Protein AF-A0A7V9TDA7-F1 (afdb_monomer)

Sequence (203 aa):
MSNADSSYGEQLEQQRASLSEVAKGKSLTLRQRWRWILAIASAVVLAIVLSYAVYNYLYPYFPENIIDDKPLNELTKAGIELKLEQSRSLFQLALLSVGTLWGLLLAKKDEAGIVLADHPEICMFVCASFLLMLSLICHTFYLQKITNVYSLAGQLYEKEAPSIPDVFGPNINYLFVSQCWFLVSGVTVALLTFISAHKLKEK

Mean predicted aligned error: 7.45 Å

pLDDT: mean 87.97, std 10.38, range [51.88, 98.25]

Radius of gyration: 27.48 Å; Cα contacts (8 Å, |Δi|>4): 175; chains: 1; bounding box: 49×30×105 Å

Structure (mmCIF, N/CA/C/O backbone):
data_AF-A0A7V9TDA7-F1
#
_entry.id   AF-A0A7V9TDA7-F1
#
loop_
_atom_site.group_PDB
_atom_site.id
_atom_site.type_symbol
_atom_site.label_atom_id
_atom_site.label_alt_id
_atom_site.label_comp_id
_atom_site.label_asym_id
_atom_site.label_entity_id
_atom_site.label_seq_id
_atom_site.pdbx_PDB_ins_code
_atom_site.Cartn_x
_atom_site.Cartn_y
_atom_site.Cartn_z
_atom_site.occupancy
_atom_site.B_iso_or_equiv
_atom_site.auth_seq_id
_atom_site.auth_comp_id
_atom_site.auth_asym_id
_atom_site.auth_atom_id
_atom_site.pdbx_PDB_model_num
ATOM 1 N N . MET A 1 1 ? -25.500 -14.990 69.547 1.00 58.53 1 MET A N 1
ATOM 2 C CA . MET A 1 1 ? -24.243 -14.994 68.763 1.00 58.53 1 MET A CA 1
ATOM 3 C C . MET A 1 1 ? -24.451 -15.062 67.240 1.00 58.53 1 MET A C 1
ATOM 5 O O . MET A 1 1 ? -23.468 -14.971 66.534 1.00 58.53 1 MET A O 1
ATOM 9 N N . SER A 1 2 ? -25.686 -15.101 66.709 1.00 64.88 2 SER A N 1
ATOM 10 C CA . SER A 1 2 ? -25.946 -15.269 65.260 1.00 64.88 2 SER A CA 1
ATOM 11 C C . SER A 1 2 ? -25.874 -13.994 64.390 1.00 64.88 2 SER A C 1
ATOM 13 O O . SER A 1 2 ? -25.864 -14.111 63.172 1.00 64.88 2 SER A O 1
ATOM 15 N N . ASN A 1 3 ? -25.840 -12.784 64.969 1.00 68.88 3 ASN A N 1
ATOM 16 C CA . ASN A 1 3 ? -25.936 -11.532 64.190 1.00 68.88 3 ASN A CA 1
ATOM 17 C C . ASN A 1 3 ? -24.586 -10.954 63.734 1.00 68.88 3 ASN A C 1
ATOM 19 O O . ASN A 1 3 ? -24.557 -10.171 62.791 1.00 68.88 3 ASN A O 1
ATOM 23 N N . ALA A 1 4 ? -23.473 -11.319 64.379 1.00 71.00 4 ALA A N 1
ATOM 24 C CA . ALA A 1 4 ? -22.155 -10.795 64.010 1.00 71.00 4 ALA A CA 1
ATOM 25 C C . ALA A 1 4 ? -21.653 -11.412 62.694 1.00 71.00 4 ALA A C 1
ATOM 27 O O . ALA A 1 4 ? -21.176 -10.686 61.827 1.00 71.00 4 ALA A O 1
ATOM 28 N N . ASP A 1 5 ? -21.855 -12.718 62.499 1.00 75.25 5 ASP A N 1
ATOM 29 C CA . ASP A 1 5 ? -21.414 -13.428 61.290 1.00 75.25 5 ASP A CA 1
ATOM 30 C C . ASP A 1 5 ? -22.137 -12.947 60.021 1.00 75.25 5 ASP A C 1
ATOM 32 O O . ASP A 1 5 ? -21.533 -12.875 58.952 1.00 75.25 5 ASP A O 1
ATOM 36 N N . SER A 1 6 ? -23.403 -12.524 60.141 1.00 80.12 6 SER A N 1
ATOM 37 C CA . SER A 1 6 ? -24.169 -11.967 59.016 1.00 80.12 6 SER A CA 1
ATOM 38 C C . SER A 1 6 ? -23.601 -10.630 58.527 1.00 80.12 6 SER A C 1
ATOM 40 O O . SER A 1 6 ? -23.553 -10.385 57.325 1.00 80.12 6 SER A O 1
ATOM 42 N N . SER A 1 7 ? -23.138 -9.769 59.441 1.00 83.62 7 SER A N 1
ATOM 43 C CA . SER A 1 7 ? -22.624 -8.438 59.089 1.00 83.62 7 SER A CA 1
ATOM 44 C C . SER A 1 7 ? -21.257 -8.493 58.399 1.00 83.62 7 SER A C 1
ATOM 46 O O . SER A 1 7 ? -20.959 -7.629 57.575 1.00 83.62 7 SER A O 1
ATOM 48 N N . TYR A 1 8 ? -20.425 -9.489 58.718 1.00 85.06 8 TYR A N 1
ATOM 49 C CA . TYR A 1 8 ? -19.123 -9.672 58.066 1.00 85.06 8 TYR A CA 1
ATOM 50 C C . TYR A 1 8 ? -19.258 -10.173 56.622 1.00 85.06 8 TYR A C 1
ATOM 52 O O . TYR A 1 8 ? -18.460 -9.788 55.764 1.00 85.06 8 TYR A O 1
ATOM 60 N N . GLY A 1 9 ? -20.276 -10.994 56.339 1.00 88.31 9 GLY A N 1
ATOM 61 C CA . GLY A 1 9 ? -20.564 -11.479 54.988 1.00 88.31 9 GLY A CA 1
ATOM 62 C C . GLY A 1 9 ? -20.881 -10.344 54.012 1.00 88.31 9 GLY A C 1
ATOM 63 O O . GLY A 1 9 ? -20.251 -10.245 52.959 1.00 88.31 9 GLY A O 1
ATOM 64 N N . GLU A 1 10 ? -21.782 -9.435 54.393 1.00 90.00 10 GLU A N 1
ATOM 65 C CA . GLU A 1 10 ? -22.183 -8.302 53.543 1.00 90.00 10 GLU A CA 1
ATOM 66 C C . GLU A 1 10 ? -21.024 -7.331 53.260 1.00 90.00 10 GLU A C 1
ATOM 68 O O . GLU A 1 10 ? -20.860 -6.862 52.130 1.00 90.00 10 GLU A O 1
ATOM 73 N N . GLN A 1 11 ? -20.168 -7.067 54.253 1.00 90.62 11 GLN A N 1
ATOM 74 C CA . GLN A 1 11 ? -18.995 -6.204 54.071 1.00 90.62 11 GLN A CA 1
ATOM 75 C C . GLN A 1 11 ? -17.978 -6.809 53.096 1.00 90.62 11 GLN A C 1
ATOM 77 O O . GLN A 1 11 ? -17.419 -6.095 52.259 1.00 90.62 11 GLN A O 1
ATOM 82 N N . LEU A 1 12 ? -17.759 -8.127 53.158 1.00 92.12 12 LEU A N 1
ATOM 83 C CA . LEU A 1 12 ? -16.867 -8.823 52.229 1.00 92.12 12 LEU A CA 1
ATOM 84 C C . LEU A 1 12 ? -17.408 -8.817 50.796 1.00 92.12 12 LEU A C 1
ATOM 86 O O . LEU A 1 12 ? -16.625 -8.657 49.856 1.00 92.12 12 LEU A O 1
ATOM 90 N N . GLU A 1 13 ? -18.721 -8.956 50.603 1.00 92.50 13 GLU A N 1
ATOM 91 C CA . GLU A 1 13 ? -19.328 -8.858 49.271 1.00 92.50 13 GLU A CA 1
ATOM 92 C C . GLU A 1 13 ? -19.230 -7.443 48.695 1.00 92.50 13 GLU A C 1
ATOM 94 O O . GLU A 1 13 ? -18.798 -7.284 47.549 1.00 92.50 13 GLU A O 1
ATOM 99 N N . GLN A 1 14 ? -19.516 -6.407 49.489 1.00 92.00 14 GLN A N 1
ATOM 100 C CA . GLN A 1 14 ? -19.338 -5.013 49.062 1.00 92.00 14 GLN A CA 1
ATOM 101 C C . GLN A 1 14 ? -17.873 -4.694 48.724 1.00 92.00 14 GLN A C 1
ATOM 103 O O . GLN A 1 14 ? -17.579 -4.021 47.728 1.00 92.00 14 GLN A O 1
ATOM 108 N N . GLN A 1 15 ? -16.924 -5.218 49.502 1.00 93.12 15 GLN A N 1
ATOM 109 C CA . GLN A 1 15 ? -15.501 -5.036 49.227 1.00 93.12 15 GLN A CA 1
ATOM 110 C C . GLN A 1 15 ? -15.067 -5.771 47.946 1.00 93.12 15 GLN A C 1
ATOM 112 O O . GLN A 1 15 ? -14.310 -5.221 47.145 1.00 93.12 15 GLN A O 1
ATOM 117 N N . ARG A 1 16 ? -15.576 -6.983 47.688 1.00 93.00 16 ARG A N 1
ATOM 118 C CA . ARG A 1 16 ? -15.307 -7.712 46.435 1.00 93.00 16 ARG A CA 1
ATOM 119 C C . ARG A 1 16 ? -15.911 -7.011 45.222 1.00 93.00 16 ARG A C 1
ATOM 121 O O . ARG A 1 16 ? -15.236 -6.899 44.196 1.00 93.00 16 ARG A O 1
ATOM 128 N N . ALA A 1 17 ? -17.137 -6.506 45.341 1.00 91.25 17 ALA A N 1
ATOM 129 C CA . ALA A 1 17 ? -17.795 -5.752 44.281 1.00 91.25 17 ALA A CA 1
ATOM 130 C C . ALA A 1 17 ? -16.990 -4.493 43.923 1.00 91.25 17 ALA A C 1
ATOM 132 O O . ALA A 1 17 ? -16.638 -4.314 42.755 1.00 91.25 17 ALA A O 1
ATOM 133 N N . SER A 1 18 ? -16.589 -3.696 44.921 1.00 90.44 18 SER A N 1
ATOM 134 C CA . SER A 1 18 ? -15.806 -2.473 44.689 1.00 90.44 18 SER A CA 1
ATOM 135 C C . SER A 1 18 ? -14.430 -2.752 44.069 1.00 90.44 18 SER A C 1
ATOM 137 O O . SER A 1 18 ? -14.039 -2.078 43.114 1.00 90.44 18 SER A O 1
ATOM 139 N N . LEU A 1 19 ? -13.717 -3.794 44.513 1.00 90.75 19 LEU A N 1
ATOM 140 C CA . LEU A 1 19 ? -12.454 -4.209 43.889 1.00 90.75 19 LEU A CA 1
ATOM 141 C C . LEU A 1 19 ? -12.648 -4.664 42.435 1.00 90.75 19 LEU A C 1
ATOM 143 O O . LEU A 1 19 ? -11.816 -4.352 41.577 1.00 90.75 19 LEU A O 1
ATOM 147 N N . SER A 1 20 ? -13.749 -5.362 42.139 1.00 86.25 20 SER A N 1
ATOM 148 C CA . SER A 1 20 ? -14.067 -5.801 40.777 1.00 86.25 20 SER A CA 1
ATOM 149 C C . SER A 1 20 ? -14.365 -4.625 39.838 1.00 86.25 20 SER A C 1
ATOM 151 O O . SER A 1 20 ? -13.916 -4.633 38.689 1.00 86.25 20 SER A O 1
ATOM 153 N N . GLU A 1 21 ? -15.047 -3.583 40.323 1.00 86.50 21 GLU A N 1
ATOM 154 C CA . GLU A 1 21 ? -15.324 -2.374 39.540 1.00 86.50 21 GLU A CA 1
ATOM 155 C C . GLU A 1 21 ? -14.050 -1.572 39.268 1.00 86.50 21 GLU A C 1
ATOM 157 O O . GLU A 1 21 ? -13.800 -1.169 38.128 1.00 86.50 21 GLU A O 1
ATOM 162 N N . VAL A 1 22 ? -13.185 -1.419 40.275 1.00 84.31 22 VAL A N 1
ATOM 163 C CA . VAL A 1 22 ? -11.888 -0.742 40.117 1.00 84.31 22 VAL A CA 1
ATOM 164 C C . VAL A 1 22 ? -10.996 -1.487 39.116 1.00 84.31 22 VAL A C 1
ATOM 166 O O . VAL A 1 22 ? -10.351 -0.857 38.270 1.00 84.31 22 VAL A O 1
ATOM 169 N N . ALA A 1 23 ? -10.972 -2.822 39.165 1.00 78.94 23 ALA A N 1
ATOM 170 C CA . ALA A 1 23 ? -10.217 -3.639 38.214 1.00 78.94 23 ALA A CA 1
ATOM 171 C C . ALA A 1 23 ? -10.756 -3.505 36.776 1.00 78.94 23 ALA A C 1
ATOM 173 O O . ALA A 1 23 ? -9.967 -3.326 35.842 1.00 78.94 23 ALA A O 1
ATOM 174 N N . LYS A 1 24 ? -12.085 -3.516 36.596 1.00 75.75 24 LYS A N 1
ATOM 175 C CA . LYS A 1 24 ? -12.738 -3.291 35.293 1.00 75.75 24 LYS A CA 1
ATOM 176 C C . LYS A 1 24 ? -12.457 -1.891 34.738 1.00 75.75 24 LYS A C 1
ATOM 178 O O . LYS A 1 24 ? -12.154 -1.750 33.555 1.00 75.75 24 LYS A O 1
ATOM 183 N N . GLY A 1 25 ? -12.479 -0.857 35.581 1.00 76.12 25 GLY A N 1
ATOM 184 C CA . GLY A 1 25 ? -12.152 0.513 35.167 1.00 76.12 25 GLY A CA 1
ATOM 185 C C . GLY A 1 25 ? -10.710 0.653 34.659 1.00 76.12 25 GLY A C 1
ATOM 186 O O . GLY A 1 25 ? -10.459 1.254 33.609 1.00 76.12 25 GLY A O 1
ATOM 187 N N . LYS A 1 26 ? -9.743 0.035 35.351 1.00 77.06 26 LYS A N 1
ATOM 188 C CA . LYS A 1 26 ? -8.335 0.035 34.913 1.00 77.06 26 LYS A CA 1
ATOM 189 C C . LYS A 1 26 ? -8.123 -0.730 33.601 1.00 77.06 26 LYS A C 1
ATOM 191 O O . LYS A 1 26 ? -7.360 -0.264 32.756 1.00 77.06 26 LYS A O 1
ATOM 196 N N . SER A 1 27 ? -8.797 -1.861 33.389 1.00 74.19 27 SER A N 1
ATOM 197 C CA . SER A 1 27 ? -8.639 -2.635 32.148 1.00 74.19 27 SER A CA 1
ATOM 198 C C . SER A 1 27 ? -9.226 -1.918 30.923 1.00 74.19 27 SER A C 1
ATOM 200 O O . SER A 1 27 ? -8.597 -1.919 29.863 1.00 74.19 27 SER A O 1
ATOM 202 N N . LEU A 1 28 ? -10.364 -1.229 31.075 1.00 76.56 28 LEU A N 1
ATOM 203 C CA . LEU A 1 28 ? -10.981 -0.406 30.023 1.00 76.56 28 LEU A CA 1
ATOM 204 C C . LEU A 1 28 ? -10.058 0.732 29.561 1.00 76.56 28 LEU A C 1
ATOM 206 O O . LEU A 1 28 ? -9.852 0.924 28.361 1.00 76.56 28 LEU A O 1
ATOM 210 N N . THR A 1 29 ? -9.447 1.452 30.505 1.00 82.06 29 THR A N 1
ATOM 211 C CA . THR A 1 29 ? -8.528 2.559 30.177 1.00 82.06 29 THR A CA 1
ATOM 212 C C . THR A 1 29 ? -7.238 2.081 29.507 1.00 82.06 29 THR A C 1
ATOM 214 O O . THR A 1 29 ? -6.741 2.749 28.599 1.00 82.06 29 THR A O 1
ATOM 217 N N . LEU A 1 30 ? -6.712 0.910 29.889 1.00 85.44 30 LEU A N 1
ATOM 218 C CA . LEU A 1 30 ? -5.523 0.328 29.260 1.00 85.44 30 LEU A CA 1
ATOM 219 C C . LEU A 1 30 ? -5.790 -0.084 27.804 1.00 85.44 30 LEU A C 1
ATOM 221 O O . LEU A 1 30 ? -4.985 0.220 26.924 1.00 85.44 30 LEU A O 1
ATOM 225 N N . ARG A 1 31 ? -6.930 -0.732 27.530 1.00 83.94 31 ARG A N 1
ATOM 226 C CA . ARG A 1 31 ? -7.316 -1.140 26.167 1.00 83.94 31 ARG A CA 1
ATOM 227 C C . ARG A 1 31 ? -7.485 0.062 25.247 1.00 83.94 31 ARG A C 1
ATOM 229 O O . ARG A 1 31 ? -6.955 0.058 24.139 1.00 83.94 31 ARG A O 1
ATOM 236 N N . GLN A 1 32 ? -8.140 1.118 25.727 1.00 87.44 32 GLN A N 1
ATOM 237 C CA . GLN A 1 32 ? -8.303 2.346 24.951 1.00 87.44 32 GLN A CA 1
ATOM 238 C C . GLN A 1 32 ? -6.957 2.986 24.579 1.00 87.44 32 GLN A C 1
ATOM 240 O O . GLN A 1 32 ? -6.791 3.456 23.454 1.00 87.44 32 GLN A O 1
ATOM 245 N N . ARG A 1 33 ? -5.974 2.968 25.488 1.00 90.75 33 ARG A N 1
ATOM 246 C CA . ARG A 1 33 ? -4.617 3.460 25.201 1.00 90.75 33 ARG A CA 1
ATOM 247 C C . ARG A 1 33 ? -3.933 2.646 24.103 1.00 90.7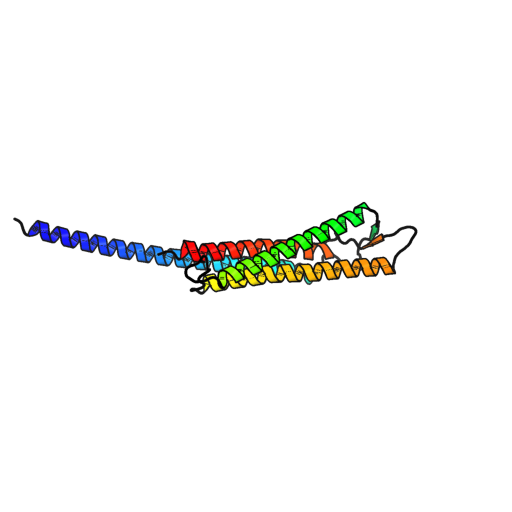5 33 ARG A C 1
ATOM 249 O O . ARG A 1 33 ? -3.374 3.238 23.188 1.00 90.75 33 ARG A O 1
ATOM 256 N N . TRP A 1 34 ? -4.020 1.315 24.152 1.00 91.44 34 TRP A N 1
ATOM 257 C CA . TRP A 1 34 ? -3.442 0.447 23.118 1.00 91.44 34 TRP A CA 1
ATOM 258 C C . TRP A 1 34 ? -4.023 0.708 21.727 1.00 91.44 34 TRP A C 1
ATOM 260 O O . TRP A 1 34 ? -3.268 0.781 20.761 1.00 91.44 34 TRP A O 1
ATOM 270 N N . ARG A 1 35 ? -5.337 0.930 21.624 1.00 90.94 35 ARG A N 1
ATOM 271 C CA . ARG A 1 35 ? -6.001 1.256 20.349 1.00 90.94 35 ARG A CA 1
ATOM 272 C C . ARG A 1 35 ? -5.462 2.550 19.736 1.00 90.94 35 ARG A C 1
ATOM 274 O O . ARG A 1 35 ? -5.169 2.595 18.546 1.00 90.94 35 ARG A O 1
ATOM 281 N N . TRP A 1 36 ? -5.266 3.584 20.554 1.00 93.75 36 TRP A N 1
ATOM 282 C CA . TRP A 1 36 ? -4.659 4.838 20.101 1.00 93.75 36 TRP A CA 1
ATOM 283 C C . TRP A 1 36 ? -3.190 4.684 19.714 1.00 93.75 36 TRP A C 1
ATOM 285 O O . TRP A 1 36 ? -2.774 5.261 18.714 1.00 93.75 36 TRP A O 1
ATOM 295 N N . ILE A 1 37 ? -2.417 3.884 20.451 1.00 94.38 37 ILE A N 1
ATOM 296 C CA . ILE A 1 37 ? -1.024 3.585 20.089 1.00 94.38 37 ILE A CA 1
ATOM 297 C C . ILE A 1 37 ? -0.966 2.920 18.707 1.00 94.38 37 ILE A C 1
ATOM 299 O O . ILE A 1 37 ? -0.165 3.337 17.874 1.00 94.38 37 ILE A O 1
ATOM 303 N N . LEU A 1 38 ? -1.842 1.947 18.430 1.00 94.12 38 LEU A N 1
ATOM 304 C CA . LEU A 1 38 ? -1.927 1.296 17.116 1.00 94.12 38 LEU A CA 1
ATOM 305 C C . LEU A 1 38 ? -2.341 2.271 16.005 1.00 94.12 38 LEU A C 1
ATOM 307 O O . LEU A 1 38 ? -1.765 2.238 14.915 1.00 94.12 38 LEU A O 1
ATOM 311 N N . ALA A 1 39 ? -3.287 3.171 16.282 1.00 94.75 39 ALA A N 1
ATOM 312 C CA . ALA A 1 39 ? -3.701 4.197 15.329 1.00 94.75 39 ALA A CA 1
ATOM 313 C C . ALA A 1 39 ? -2.565 5.175 14.997 1.00 94.75 39 ALA A C 1
ATOM 31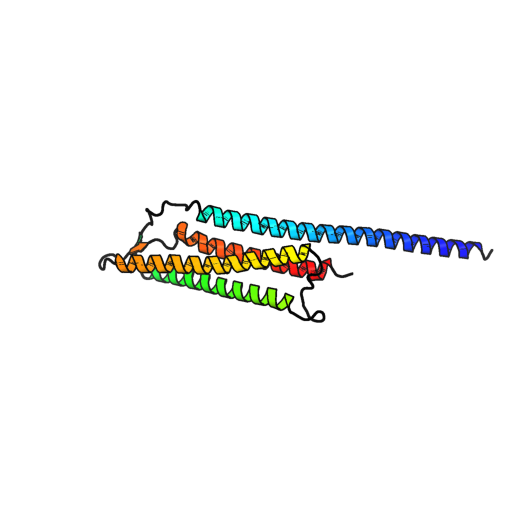5 O O . ALA A 1 39 ? -2.289 5.422 13.823 1.00 94.75 39 ALA A O 1
ATOM 316 N N . ILE A 1 40 ? -1.853 5.667 16.014 1.00 95.75 40 ILE A N 1
ATOM 317 C CA . ILE A 1 40 ? -0.694 6.550 15.831 1.00 95.75 40 ILE A CA 1
ATOM 318 C C . ILE A 1 40 ? 0.410 5.820 15.064 1.00 95.75 40 ILE A C 1
ATOM 320 O O . ILE A 1 40 ? 0.948 6.370 14.107 1.00 95.75 40 ILE A O 1
ATOM 324 N N . ALA A 1 41 ? 0.715 4.571 15.425 1.00 95.56 41 ALA A N 1
ATOM 325 C CA . ALA A 1 41 ? 1.707 3.768 14.716 1.00 95.56 41 ALA A CA 1
ATOM 326 C C . ALA A 1 41 ? 1.342 3.596 13.232 1.00 95.56 41 ALA A C 1
ATOM 328 O O . ALA A 1 41 ? 2.197 3.760 12.367 1.00 95.56 41 ALA A O 1
ATOM 329 N N . SER A 1 42 ? 0.066 3.349 12.928 1.00 94.81 42 SER A N 1
ATOM 330 C CA . SER A 1 42 ? -0.431 3.227 11.551 1.00 94.81 42 SER A CA 1
ATOM 331 C C . SER A 1 42 ? -0.272 4.529 10.758 1.00 94.81 42 SER A C 1
ATOM 333 O O . SER A 1 42 ? 0.183 4.504 9.614 1.00 94.81 42 SER A O 1
ATOM 335 N N . ALA A 1 43 ? -0.584 5.672 11.374 1.00 96.44 43 ALA A N 1
ATOM 336 C CA . ALA A 1 43 ? -0.396 6.985 10.760 1.00 96.44 43 ALA A CA 1
ATOM 337 C C . ALA A 1 43 ? 1.091 7.310 10.528 1.00 96.44 43 ALA A C 1
ATOM 339 O O . ALA A 1 43 ? 1.449 7.852 9.483 1.00 96.44 43 ALA A O 1
ATOM 340 N N . VAL A 1 44 ? 1.969 6.937 11.465 1.00 97.25 44 VAL A N 1
ATOM 341 C CA . VAL A 1 44 ? 3.426 7.089 11.322 1.00 97.25 44 VAL A CA 1
ATOM 342 C C . VAL A 1 44 ? 3.956 6.221 10.182 1.00 97.25 44 VAL A C 1
ATOM 344 O O . VAL A 1 44 ? 4.736 6.710 9.369 1.00 97.25 44 VAL A O 1
ATOM 347 N N . VAL A 1 45 ? 3.506 4.968 10.066 1.00 96.62 45 VAL A N 1
ATOM 348 C CA . VAL A 1 45 ? 3.868 4.090 8.940 1.00 96.62 45 VAL A CA 1
ATOM 349 C C . VAL A 1 45 ? 3.448 4.717 7.611 1.00 96.62 45 VAL A C 1
ATOM 351 O O . VAL A 1 45 ? 4.271 4.797 6.699 1.00 96.62 45 VAL A O 1
ATOM 354 N N . LEU A 1 46 ? 2.213 5.223 7.513 1.00 96.44 46 LEU A N 1
ATOM 355 C CA . LEU A 1 46 ? 1.753 5.946 6.326 1.00 96.44 46 LEU A CA 1
ATOM 356 C C . LEU A 1 46 ? 2.664 7.135 6.008 1.00 96.44 46 LEU A C 1
ATOM 358 O O . LEU A 1 46 ? 3.122 7.261 4.873 1.00 96.44 46 LEU A O 1
ATOM 362 N N . ALA A 1 47 ? 2.963 7.974 7.000 1.00 97.06 47 ALA A N 1
ATOM 363 C CA . ALA A 1 47 ? 3.815 9.142 6.817 1.00 97.06 47 ALA A CA 1
ATOM 364 C C . ALA A 1 47 ? 5.224 8.762 6.337 1.00 97.06 47 ALA A C 1
ATOM 366 O O . ALA A 1 47 ? 5.728 9.388 5.408 1.00 97.06 47 ALA A O 1
ATOM 367 N N . ILE A 1 48 ? 5.847 7.730 6.913 1.00 96.81 48 ILE A N 1
ATOM 368 C CA . ILE A 1 48 ? 7.190 7.267 6.526 1.00 96.81 48 ILE A CA 1
ATOM 369 C C . ILE A 1 48 ? 7.204 6.762 5.081 1.00 96.81 48 ILE A C 1
ATOM 371 O O . ILE A 1 48 ? 8.025 7.219 4.284 1.00 96.81 48 ILE A O 1
ATOM 375 N N . VAL A 1 49 ? 6.298 5.844 4.724 1.00 95.44 49 VAL A N 1
ATOM 376 C CA . VAL A 1 49 ? 6.285 5.245 3.378 1.00 95.44 49 VAL A CA 1
ATOM 377 C C . VAL A 1 49 ? 5.936 6.298 2.324 1.00 95.44 49 VAL A C 1
ATOM 379 O O . VAL A 1 49 ? 6.567 6.345 1.266 1.00 95.44 49 VAL A O 1
ATOM 382 N N . LEU A 1 50 ? 4.989 7.192 2.627 1.00 94.94 50 LEU A N 1
ATOM 383 C CA . LEU A 1 50 ? 4.641 8.301 1.745 1.00 94.94 50 LEU A CA 1
ATOM 384 C C . LEU A 1 50 ? 5.810 9.277 1.580 1.00 94.94 50 LEU A C 1
ATOM 386 O O . LEU A 1 50 ? 6.115 9.664 0.457 1.00 94.94 50 LEU A O 1
ATOM 390 N N . SER A 1 51 ? 6.495 9.636 2.669 1.00 95.31 51 SER A N 1
ATOM 391 C CA . SER A 1 51 ? 7.649 10.545 2.621 1.00 95.31 51 SER A CA 1
ATOM 392 C C . SER A 1 51 ? 8.782 9.952 1.792 1.00 95.31 51 SER A C 1
ATOM 394 O O . SER A 1 51 ? 9.374 10.656 0.980 1.00 95.31 51 SER A O 1
ATOM 396 N N . TYR A 1 52 ? 9.045 8.649 1.936 1.00 93.00 52 TYR A N 1
ATOM 397 C CA . TYR A 1 52 ? 10.004 7.937 1.096 1.00 93.00 52 TYR A CA 1
ATOM 398 C C . TYR A 1 52 ? 9.603 7.991 -0.386 1.00 93.00 52 TYR A C 1
ATOM 400 O O . TYR A 1 52 ? 10.428 8.343 -1.227 1.00 93.00 52 TYR A O 1
ATOM 408 N N . ALA A 1 53 ? 8.344 7.701 -0.723 1.00 92.44 53 ALA A N 1
ATOM 409 C CA . ALA A 1 53 ? 7.873 7.750 -2.108 1.00 92.44 53 ALA A CA 1
ATOM 410 C C . ALA A 1 53 ? 7.962 9.166 -2.708 1.00 92.44 53 ALA A C 1
ATOM 412 O O . ALA A 1 53 ? 8.451 9.332 -3.824 1.00 92.44 53 ALA A O 1
ATOM 413 N N . VAL A 1 54 ? 7.549 10.191 -1.954 1.00 93.50 54 VAL A N 1
ATOM 414 C CA . VAL A 1 54 ? 7.617 11.599 -2.375 1.00 93.50 54 VAL A CA 1
ATOM 415 C C . VAL A 1 54 ? 9.063 12.058 -2.542 1.00 93.50 54 VAL A C 1
ATOM 417 O O . VAL A 1 54 ? 9.375 12.721 -3.527 1.00 93.50 54 VAL A O 1
ATOM 420 N N . TYR A 1 55 ? 9.959 11.683 -1.627 1.00 92.44 55 TYR A N 1
ATOM 421 C CA . TYR A 1 55 ? 11.379 12.011 -1.730 1.00 92.44 55 TYR A CA 1
ATOM 422 C C . TYR A 1 55 ? 11.995 11.445 -3.015 1.00 92.44 55 TYR A C 1
ATOM 424 O O . TYR A 1 55 ? 12.622 12.190 -3.759 1.00 92.44 55 TYR A O 1
ATOM 432 N N . ASN A 1 56 ? 11.749 10.167 -3.322 1.00 89.06 56 ASN A N 1
ATOM 433 C CA . ASN A 1 56 ? 12.249 9.542 -4.554 1.00 89.06 56 ASN A CA 1
ATOM 434 C C . ASN A 1 56 ? 11.613 10.133 -5.823 1.00 89.06 56 ASN A C 1
ATOM 436 O O . ASN A 1 56 ? 12.251 10.159 -6.872 1.00 89.06 56 ASN A O 1
ATOM 440 N N . TYR A 1 57 ? 10.370 10.613 -5.735 1.00 87.56 57 TYR A N 1
ATOM 441 C CA . TYR A 1 57 ? 9.699 11.285 -6.846 1.00 87.56 57 TYR A CA 1
ATOM 442 C C . TYR A 1 57 ? 10.274 12.685 -7.119 1.00 87.56 57 TYR A C 1
ATOM 444 O O . TYR A 1 57 ? 10.482 13.045 -8.274 1.00 87.56 57 TYR A O 1
ATOM 452 N N . LEU A 1 58 ? 10.528 13.477 -6.069 1.00 89.12 58 LEU A N 1
ATOM 453 C CA . LEU A 1 58 ? 11.040 14.850 -6.188 1.00 89.12 58 LEU A CA 1
ATOM 454 C C . LEU A 1 58 ? 12.548 14.912 -6.452 1.00 89.12 58 LEU A C 1
ATOM 456 O O . LEU A 1 58 ? 13.010 15.826 -7.131 1.00 89.12 58 LEU A O 1
ATOM 460 N N . TYR A 1 59 ? 13.304 13.958 -5.913 1.00 85.38 59 TYR A N 1
ATOM 461 C CA . TYR A 1 59 ? 14.756 13.873 -6.039 1.00 85.38 59 TYR A CA 1
ATOM 462 C C . TYR A 1 59 ? 15.132 12.547 -6.707 1.00 85.38 59 TYR A C 1
ATOM 464 O O . TYR A 1 59 ? 15.607 11.631 -6.029 1.00 85.38 59 TYR A O 1
ATOM 472 N N . PRO A 1 60 ? 14.895 12.407 -8.025 1.00 74.81 60 PRO A N 1
ATOM 473 C CA . PRO A 1 60 ? 15.308 11.213 -8.744 1.00 74.81 60 PRO A CA 1
ATOM 474 C C . PRO A 1 60 ? 16.824 11.018 -8.600 1.00 74.81 60 PRO A C 1
ATOM 476 O O . PRO A 1 60 ? 17.599 11.969 -8.700 1.00 74.81 60 PRO A O 1
ATOM 479 N N . TYR A 1 61 ? 17.239 9.773 -8.346 1.00 66.31 61 TYR A N 1
ATOM 480 C CA . TYR A 1 61 ? 18.630 9.405 -8.043 1.00 66.31 61 TYR A CA 1
ATOM 481 C C . TYR A 1 61 ? 19.626 9.801 -9.142 1.00 66.31 61 TYR A C 1
ATOM 483 O O . TYR A 1 61 ? 20.799 10.019 -8.847 1.00 66.31 61 TYR A O 1
ATOM 491 N N . PHE A 1 62 ? 19.168 9.910 -10.389 1.00 61.12 62 PHE A N 1
ATOM 492 C CA . PHE A 1 62 ? 19.968 10.403 -11.504 1.00 61.12 62 PHE A CA 1
ATOM 493 C C . PHE A 1 62 ? 19.203 11.490 -12.262 1.00 61.12 62 PHE A C 1
ATOM 495 O O . PHE A 1 62 ? 17.994 11.335 -12.462 1.00 61.12 62 PHE A O 1
ATOM 502 N N . PRO A 1 63 ? 19.879 12.564 -12.719 1.00 59.22 63 PRO A N 1
ATOM 503 C CA . PRO A 1 63 ? 19.274 13.496 -13.660 1.00 59.22 63 PRO A CA 1
ATOM 504 C C . PRO A 1 63 ? 18.784 12.711 -14.882 1.00 59.22 63 PRO A C 1
ATOM 506 O O . PRO A 1 63 ? 19.474 11.808 -15.350 1.00 59.22 63 PRO A O 1
ATOM 509 N N . GLU A 1 64 ? 17.605 13.067 -15.395 1.00 55.88 64 GLU A N 1
ATOM 510 C CA . GLU A 1 64 ? 16.854 12.398 -16.481 1.00 55.88 64 GLU A CA 1
ATOM 511 C C . GLU A 1 64 ? 17.658 12.131 -17.776 1.00 55.88 64 GLU A C 1
ATOM 513 O O . GLU A 1 64 ? 17.184 11.436 -18.668 1.00 55.88 64 GLU A O 1
ATOM 518 N N . ASN A 1 65 ? 18.886 12.646 -17.862 1.00 53.16 65 ASN A N 1
ATOM 519 C CA . ASN A 1 65 ? 19.717 12.716 -19.057 1.00 53.16 65 ASN A CA 1
ATOM 520 C C . ASN A 1 65 ? 20.791 11.615 -19.144 1.00 53.16 65 ASN A C 1
ATOM 522 O O . ASN A 1 65 ? 21.511 11.573 -20.137 1.00 53.16 65 ASN A O 1
ATOM 526 N N . ILE A 1 66 ? 20.937 10.755 -18.128 1.00 56.44 66 ILE A N 1
ATOM 527 C CA . ILE A 1 66 ? 21.837 9.589 -18.175 1.00 56.44 66 ILE A CA 1
ATOM 528 C C . ILE A 1 66 ? 21.017 8.362 -17.788 1.00 56.44 66 ILE A C 1
ATOM 530 O O . ILE A 1 66 ? 20.986 7.952 -16.628 1.00 56.44 66 ILE A O 1
ATOM 534 N N . ILE A 1 67 ? 20.270 7.822 -18.749 1.00 64.25 67 ILE A N 1
ATOM 535 C CA . ILE A 1 67 ? 19.722 6.476 -18.614 1.00 64.25 67 ILE A CA 1
ATOM 536 C C . ILE A 1 67 ? 20.732 5.559 -19.285 1.00 64.25 67 ILE A C 1
ATOM 538 O O . ILE A 1 67 ? 20.955 5.679 -20.485 1.00 64.25 67 ILE A O 1
ATOM 542 N N . ASP A 1 68 ? 21.378 4.698 -18.501 1.00 75.38 68 ASP A N 1
ATOM 543 C CA . ASP A 1 68 ? 22.281 3.702 -19.062 1.00 75.38 68 ASP A CA 1
ATOM 544 C C . ASP A 1 68 ? 21.484 2.783 -19.988 1.00 75.38 68 ASP A C 1
ATOM 546 O O . ASP A 1 68 ? 20.459 2.211 -19.602 1.00 75.38 68 ASP A O 1
ATOM 550 N N . ASP A 1 69 ? 21.956 2.646 -21.218 1.00 81.62 69 ASP A N 1
ATOM 551 C CA . ASP A 1 69 ? 21.378 1.727 -22.180 1.00 81.62 69 ASP A CA 1
ATOM 552 C C . ASP A 1 69 ? 21.860 0.306 -21.894 1.00 81.62 69 ASP A C 1
ATOM 554 O O . ASP A 1 69 ? 23.049 0.044 -21.685 1.00 81.62 69 ASP A O 1
ATOM 558 N N . LYS A 1 70 ? 20.926 -0.644 -21.917 1.00 84.56 70 LYS A N 1
ATOM 559 C CA . LYS A 1 70 ? 21.234 -2.072 -21.851 1.00 84.56 70 LYS A CA 1
ATOM 560 C C . LYS A 1 70 ? 20.978 -2.739 -23.193 1.00 84.56 70 LYS A C 1
ATOM 562 O O . LYS A 1 70 ? 20.010 -2.392 -23.871 1.00 84.56 70 LYS A O 1
ATOM 567 N N . PRO A 1 71 ? 21.791 -3.741 -23.569 1.00 85.69 71 PRO A N 1
ATOM 568 C CA . PRO A 1 71 ? 21.535 -4.513 -24.772 1.00 85.69 71 PRO A CA 1
ATOM 569 C C . PRO A 1 71 ? 20.185 -5.229 -24.653 1.00 85.69 71 PRO A C 1
ATOM 571 O O . PRO A 1 71 ? 19.904 -5.921 -23.663 1.00 85.69 71 PRO A O 1
ATOM 574 N N . LEU A 1 72 ? 19.356 -5.081 -25.682 1.00 85.00 72 LEU A N 1
ATOM 575 C CA . LEU A 1 72 ? 18.065 -5.743 -25.798 1.00 85.00 72 LEU A CA 1
ATOM 576 C C . LEU A 1 72 ? 18.275 -7.169 -26.323 1.00 85.00 72 LEU A C 1
ATOM 578 O O . LEU A 1 72 ? 18.048 -7.475 -27.490 1.00 85.00 72 LEU A O 1
ATOM 582 N N . ASN A 1 73 ? 18.749 -8.044 -25.440 1.00 88.12 73 ASN A N 1
ATOM 583 C CA . ASN A 1 73 ? 18.811 -9.483 -25.680 1.00 88.12 73 ASN A CA 1
ATOM 584 C C . ASN A 1 73 ? 17.600 -10.199 -25.044 1.00 88.12 73 ASN A C 1
ATOM 586 O O . ASN A 1 73 ? 16.832 -9.605 -24.281 1.00 88.12 73 ASN A O 1
ATOM 590 N N . GLU A 1 74 ? 17.439 -11.491 -25.340 1.00 89.38 74 GLU A N 1
ATOM 591 C CA . GLU A 1 74 ? 16.335 -12.310 -24.808 1.00 89.38 74 GLU A CA 1
ATOM 592 C C . GLU A 1 74 ? 16.288 -12.327 -23.270 1.00 89.38 74 GLU A C 1
ATOM 594 O O . GLU A 1 74 ? 15.209 -12.356 -22.685 1.00 89.38 74 GLU A O 1
ATOM 599 N N . LEU A 1 75 ? 17.443 -12.242 -22.597 1.00 90.56 75 LEU A N 1
ATOM 600 C CA . LEU A 1 75 ? 17.511 -12.210 -21.132 1.00 90.56 75 LEU A CA 1
ATOM 601 C C . LEU A 1 75 ? 16.975 -10.891 -20.566 1.00 90.56 75 LEU A C 1
ATOM 603 O O . LEU A 1 75 ? 16.203 -10.906 -19.608 1.00 90.56 75 LEU A O 1
ATOM 607 N N . THR A 1 76 ? 17.346 -9.757 -21.164 1.00 89.31 76 THR A N 1
ATOM 608 C CA . THR A 1 76 ? 16.823 -8.436 -20.794 1.00 89.31 76 THR A CA 1
ATOM 609 C C . THR A 1 76 ? 15.312 -8.402 -20.987 1.00 89.31 76 THR A C 1
ATOM 611 O O . THR A 1 76 ? 14.587 -8.009 -20.074 1.00 89.31 76 THR A O 1
ATOM 614 N N . LYS A 1 77 ? 14.821 -8.881 -22.136 1.00 89.75 77 LYS A N 1
ATOM 615 C CA . LYS A 1 77 ? 13.386 -8.946 -22.434 1.00 89.75 77 LYS A CA 1
ATOM 616 C C . LYS A 1 77 ? 12.632 -9.808 -21.416 1.00 89.75 77 LYS A C 1
ATOM 618 O O . LYS A 1 77 ? 11.670 -9.326 -20.820 1.00 89.75 77 LYS A O 1
ATOM 623 N N . ALA A 1 78 ? 13.111 -11.024 -21.153 1.00 93.88 78 ALA A N 1
ATOM 624 C CA . ALA A 1 78 ? 12.521 -11.917 -20.158 1.00 93.88 78 ALA A CA 1
ATOM 625 C C . ALA A 1 78 ? 12.526 -11.298 -18.749 1.00 93.88 78 ALA A C 1
ATOM 627 O O . ALA A 1 78 ? 11.555 -11.424 -18.005 1.00 93.88 78 ALA A O 1
ATOM 628 N N . GLY A 1 79 ? 13.589 -10.575 -18.384 1.00 92.62 79 GLY A N 1
ATOM 629 C CA . GLY A 1 79 ? 13.659 -9.857 -17.112 1.00 92.62 79 GLY A CA 1
ATOM 630 C C . GLY A 1 79 ? 12.603 -8.753 -16.985 1.00 92.62 79 GLY A C 1
ATOM 631 O O . GLY A 1 79 ? 12.019 -8.584 -15.910 1.00 92.62 79 GLY A O 1
ATOM 632 N N . ILE A 1 80 ? 12.339 -8.009 -18.065 1.00 92.06 80 ILE A N 1
ATOM 633 C CA . ILE A 1 80 ? 11.304 -6.964 -18.084 1.00 92.06 80 ILE A CA 1
ATOM 634 C C . ILE A 1 80 ? 9.918 -7.591 -17.961 1.00 92.06 80 ILE A C 1
ATOM 636 O O . ILE A 1 80 ? 9.112 -7.143 -17.144 1.00 92.06 80 ILE A O 1
ATOM 640 N N . GLU A 1 81 ? 9.655 -8.646 -18.732 1.00 94.56 81 GLU A N 1
ATOM 641 C CA . GLU A 1 81 ? 8.395 -9.392 -18.680 1.00 94.56 81 GLU A CA 1
ATOM 642 C C . GLU A 1 81 ? 8.132 -9.939 -17.272 1.00 94.56 81 GLU A C 1
ATOM 644 O O . GLU A 1 81 ? 7.050 -9.719 -16.724 1.00 94.56 81 GLU A O 1
ATOM 649 N N . LEU A 1 82 ? 9.146 -10.531 -16.631 1.00 95.88 82 LEU A N 1
ATOM 650 C CA . LEU A 1 82 ? 9.049 -11.028 -15.258 1.00 95.88 82 LEU A CA 1
ATOM 651 C C . LEU A 1 82 ? 8.708 -9.907 -14.264 1.00 95.88 82 LEU A C 1
ATOM 653 O O . LEU A 1 82 ? 7.859 -10.079 -13.389 1.00 95.88 82 LEU A O 1
ATOM 657 N N . LYS A 1 83 ? 9.342 -8.735 -14.387 1.00 93.19 83 LYS A N 1
ATOM 658 C CA . LYS A 1 83 ? 9.042 -7.576 -13.529 1.00 93.19 83 LYS A CA 1
ATOM 659 C C . LYS A 1 83 ? 7.624 -7.044 -13.741 1.00 93.19 83 LYS A C 1
ATOM 661 O O . LYS A 1 83 ? 6.949 -6.696 -12.767 1.00 93.19 83 LYS A O 1
ATOM 666 N N . LEU A 1 84 ? 7.154 -7.002 -14.986 1.00 95.25 84 LEU A N 1
ATOM 667 C CA . LEU A 1 84 ? 5.782 -6.611 -15.314 1.00 95.25 84 LEU A CA 1
ATOM 668 C C . LEU A 1 84 ? 4.763 -7.602 -14.740 1.00 95.25 84 LEU A C 1
ATOM 670 O O . LEU A 1 84 ? 3.756 -7.180 -14.166 1.00 95.25 84 LEU A O 1
ATOM 674 N N . GLU A 1 85 ? 5.037 -8.901 -14.836 1.00 97.19 85 GLU A N 1
ATOM 675 C CA . GLU A 1 85 ? 4.199 -9.953 -14.257 1.00 97.19 85 GLU A CA 1
ATOM 676 C C . GLU A 1 85 ? 4.155 -9.877 -12.724 1.00 97.19 85 GLU A C 1
ATOM 678 O O . GLU A 1 85 ? 3.076 -9.958 -12.127 1.00 97.19 85 GLU A O 1
ATOM 683 N N . GLN A 1 86 ? 5.298 -9.620 -12.081 1.00 96.56 86 GLN A N 1
ATOM 684 C CA . GLN A 1 86 ? 5.366 -9.365 -10.641 1.00 96.56 86 GLN A CA 1
ATOM 685 C C . GLN A 1 86 ? 4.528 -8.143 -10.250 1.00 96.56 86 GLN A C 1
ATOM 687 O O . GLN A 1 86 ? 3.704 -8.228 -9.340 1.00 96.56 86 GLN A O 1
ATOM 692 N N . SER A 1 87 ? 4.683 -7.014 -10.949 1.00 96.62 87 SER A N 1
ATOM 693 C CA . SER A 1 87 ? 3.913 -5.796 -10.659 1.00 96.62 87 SER A CA 1
ATOM 694 C C . SER A 1 87 ? 2.407 -6.008 -10.855 1.00 96.62 87 SER A C 1
ATOM 696 O O . SER A 1 87 ? 1.608 -5.528 -10.045 1.00 96.62 87 SER A O 1
ATOM 698 N N . ARG A 1 88 ? 2.007 -6.784 -11.874 1.00 97.88 88 ARG A N 1
ATOM 699 C CA . ARG A 1 88 ? 0.609 -7.173 -12.117 1.00 97.88 88 ARG A CA 1
ATOM 700 C C . ARG A 1 88 ? 0.061 -8.073 -11.008 1.00 97.88 88 ARG A C 1
ATOM 702 O O . ARG A 1 88 ? -1.052 -7.843 -10.543 1.00 97.88 88 ARG A O 1
ATOM 709 N N . SER A 1 89 ? 0.839 -9.054 -10.557 1.00 97.88 89 SER A N 1
ATOM 710 C CA . SER A 1 89 ? 0.468 -9.916 -9.426 1.00 97.88 89 SER A CA 1
ATOM 711 C C . SER A 1 89 ? 0.258 -9.095 -8.150 1.00 97.88 89 SER A C 1
ATOM 713 O O . SER A 1 89 ? -0.752 -9.250 -7.465 1.00 97.88 89 SER A O 1
ATOM 715 N N . LEU A 1 90 ? 1.158 -8.149 -7.864 1.00 97.38 90 LEU A N 1
ATOM 716 C CA . LEU A 1 90 ? 1.022 -7.233 -6.726 1.00 97.38 90 LEU A CA 1
ATOM 717 C C . LEU A 1 90 ? -0.213 -6.334 -6.847 1.00 97.38 90 LEU A C 1
ATOM 719 O O . LEU A 1 90 ? -0.897 -6.101 -5.855 1.00 97.38 90 LEU A O 1
ATOM 723 N N . PHE A 1 91 ? -0.530 -5.854 -8.051 1.00 97.81 91 PHE A N 1
ATOM 724 C CA . PHE A 1 91 ? -1.745 -5.081 -8.309 1.00 97.81 91 PHE A CA 1
ATOM 725 C C . PHE A 1 91 ? -3.017 -5.900 -8.043 1.00 97.81 91 PHE A C 1
ATOM 727 O O . PHE A 1 91 ? -3.933 -5.414 -7.382 1.00 97.81 91 PHE A O 1
ATOM 734 N N . GLN A 1 92 ? -3.064 -7.159 -8.488 1.00 98.19 92 GLN A N 1
ATOM 735 C CA . GLN A 1 92 ? -4.186 -8.060 -8.201 1.00 98.19 92 GLN A CA 1
ATOM 736 C C . GLN A 1 92 ? -4.337 -8.321 -6.697 1.00 98.19 92 GLN A C 1
ATOM 738 O O . GLN A 1 92 ? -5.451 -8.264 -6.177 1.00 98.19 92 GLN A O 1
ATOM 743 N N . LEU A 1 93 ? -3.228 -8.538 -5.980 1.00 98.19 93 LEU A N 1
ATOM 744 C CA . LEU A 1 93 ? -3.233 -8.679 -4.521 1.00 98.19 93 LEU A CA 1
ATOM 745 C C . LEU A 1 93 ? -3.709 -7.402 -3.820 1.00 98.19 93 LEU A C 1
ATOM 747 O O . LEU A 1 93 ? -4.480 -7.483 -2.863 1.00 98.19 93 LEU A O 1
ATOM 751 N N . ALA A 1 94 ? -3.290 -6.229 -4.296 1.00 97.62 94 ALA A N 1
ATOM 752 C CA . ALA A 1 94 ? -3.749 -4.945 -3.778 1.00 97.62 94 ALA A CA 1
ATOM 753 C C . ALA A 1 94 ? -5.261 -4.768 -3.987 1.00 97.62 94 ALA A C 1
ATOM 755 O O . ALA A 1 94 ? -5.966 -4.456 -3.029 1.00 97.62 94 ALA A O 1
ATOM 756 N N . LEU A 1 95 ? -5.779 -5.045 -5.190 1.00 98.00 95 LEU A N 1
ATOM 757 C CA . LEU A 1 95 ? -7.218 -5.006 -5.476 1.00 98.00 95 LEU A CA 1
ATOM 758 C C . LEU A 1 95 ? -8.007 -5.975 -4.596 1.00 98.00 95 LEU A C 1
ATOM 760 O O . LEU A 1 95 ? -9.020 -5.589 -4.015 1.00 98.00 95 LEU A O 1
ATOM 764 N N . LEU A 1 96 ? -7.529 -7.213 -4.462 1.00 98.25 96 LEU A N 1
ATOM 765 C CA . LEU A 1 96 ? -8.143 -8.211 -3.590 1.00 98.25 96 LEU A CA 1
ATOM 766 C C . LEU A 1 96 ? -8.153 -7.739 -2.132 1.00 98.25 96 LEU A C 1
ATOM 768 O O . LEU A 1 96 ? -9.157 -7.897 -1.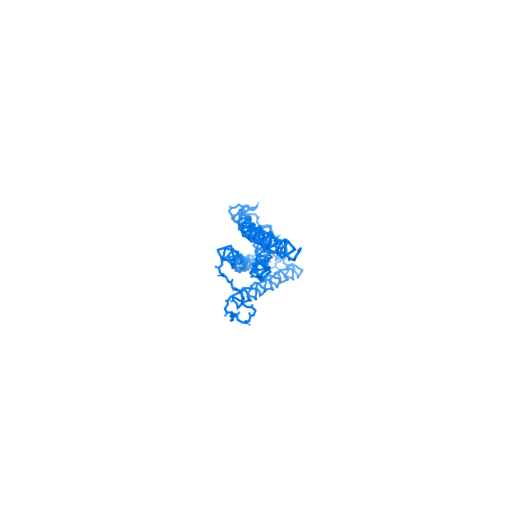441 1.00 98.25 96 LEU A O 1
ATOM 772 N N . SER A 1 97 ? -7.062 -7.123 -1.673 1.00 97.69 97 SER A N 1
ATOM 773 C CA . SER A 1 97 ? -6.938 -6.598 -0.310 1.00 97.69 97 SER A CA 1
ATOM 774 C C . SER A 1 97 ? -7.889 -5.428 -0.064 1.00 97.69 97 SER A C 1
ATOM 776 O O . SER A 1 97 ? -8.557 -5.404 0.967 1.00 97.69 97 SER A O 1
ATOM 778 N N . VAL A 1 98 ? -8.015 -4.495 -1.016 1.00 97.62 98 VAL A N 1
ATOM 779 C CA . VAL A 1 98 ? -8.997 -3.397 -0.951 1.00 97.62 98 VAL A CA 1
ATOM 780 C C . VAL A 1 98 ? -10.414 -3.959 -0.930 1.00 97.62 98 VAL A C 1
ATOM 782 O O . VAL A 1 98 ? -11.195 -3.603 -0.051 1.00 97.62 98 VAL A O 1
ATOM 785 N N . GLY A 1 99 ? -10.736 -4.870 -1.852 1.00 97.19 99 GLY A N 1
ATOM 786 C CA . GLY A 1 99 ? -12.049 -5.507 -1.924 1.00 97.19 99 GLY A CA 1
ATOM 787 C C . GLY A 1 99 ? -12.400 -6.262 -0.644 1.00 97.19 99 GLY A C 1
ATOM 788 O O . GLY A 1 99 ? -13.512 -6.134 -0.145 1.00 97.19 99 GLY A O 1
ATOM 789 N N . THR A 1 100 ? -11.437 -6.977 -0.059 1.00 96.00 100 THR A N 1
ATOM 790 C CA . THR A 1 100 ? -11.612 -7.675 1.222 1.00 96.00 100 THR A CA 1
ATOM 791 C C . THR A 1 100 ? -11.829 -6.682 2.360 1.00 96.00 100 THR A C 1
ATOM 793 O O . THR A 1 100 ? -12.784 -6.823 3.116 1.00 96.00 100 THR A O 1
ATOM 796 N N . LEU A 1 101 ? -10.993 -5.647 2.467 1.00 95.12 101 LEU A N 1
ATOM 797 C CA . LEU A 1 101 ? -11.088 -4.638 3.522 1.00 95.12 101 LEU A CA 1
ATOM 798 C C . LEU A 1 101 ? -12.444 -3.912 3.498 1.00 95.12 101 LEU A C 1
ATOM 800 O O . LEU A 1 101 ? -13.095 -3.775 4.533 1.00 95.12 101 LEU A O 1
ATOM 804 N N . TRP A 1 102 ? -12.891 -3.486 2.317 1.00 95.62 102 TRP A N 1
ATOM 805 C CA . TRP A 1 102 ? -14.185 -2.824 2.142 1.00 95.62 102 TRP A CA 1
ATOM 806 C C . TRP A 1 102 ? -15.365 -3.794 2.239 1.00 95.62 102 TRP A C 1
ATOM 808 O O . TRP A 1 102 ? -16.405 -3.435 2.787 1.00 95.62 102 TRP A O 1
ATOM 818 N N . GLY A 1 103 ? -15.210 -5.037 1.781 1.00 94.38 103 GLY A N 1
ATOM 819 C CA . GLY A 1 103 ? -16.206 -6.092 1.963 1.00 94.38 103 GLY A CA 1
ATOM 820 C C . GLY A 1 103 ? -16.454 -6.391 3.442 1.00 94.38 103 GLY A C 1
ATOM 821 O O .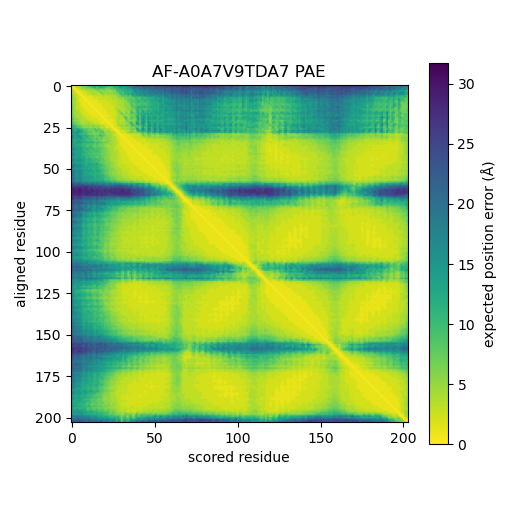 GLY A 1 103 ? -17.605 -6.467 3.864 1.00 94.38 103 GLY A O 1
ATOM 822 N N . LEU A 1 104 ? -15.392 -6.455 4.252 1.00 91.75 104 LEU A N 1
ATOM 823 C CA . LEU A 1 104 ? -15.494 -6.600 5.706 1.00 91.75 104 LEU A CA 1
ATOM 824 C C . LEU A 1 104 ? -16.154 -5.385 6.373 1.00 91.75 104 LEU A C 1
ATOM 826 O O . LEU A 1 104 ? -16.822 -5.545 7.389 1.00 91.75 104 LEU A O 1
ATOM 830 N N . LEU A 1 105 ? -15.993 -4.178 5.826 1.00 90.69 105 LEU A N 1
ATOM 831 C CA . LEU A 1 105 ? -16.693 -2.993 6.331 1.00 90.69 105 LEU A CA 1
ATOM 832 C C . LEU A 1 105 ? -18.207 -3.053 6.061 1.00 90.69 105 LEU A C 1
ATOM 834 O O . LEU A 1 105 ? -18.996 -2.595 6.885 1.00 90.69 105 LEU A O 1
ATOM 838 N N . LEU A 1 106 ? -18.608 -3.592 4.906 1.00 90.50 106 LEU A N 1
ATOM 839 C CA . LEU A 1 106 ? -20.009 -3.674 4.475 1.00 90.50 106 LEU A CA 1
ATOM 840 C C . LEU A 1 106 ? -20.737 -4.937 4.962 1.00 90.50 106 LEU A C 1
ATOM 842 O O . LEU A 1 106 ? -21.963 -5.009 4.854 1.00 90.50 106 LEU A O 1
ATOM 846 N N . ALA A 1 107 ? -20.008 -5.926 5.479 1.00 89.38 107 ALA A N 1
ATOM 847 C CA . ALA A 1 107 ? -20.586 -7.142 6.038 1.00 89.38 107 ALA A CA 1
ATOM 848 C C . ALA A 1 107 ? -21.531 -6.830 7.213 1.00 89.38 107 ALA A C 1
ATOM 850 O O . ALA A 1 107 ? -21.371 -5.842 7.939 1.00 89.38 107 ALA A O 1
ATOM 851 N N . LYS A 1 108 ? -22.558 -7.669 7.394 1.00 77.31 108 LYS A N 1
ATOM 852 C CA . LYS A 1 108 ? -23.579 -7.449 8.427 1.00 77.31 108 LYS A CA 1
ATOM 853 C C . LYS A 1 108 ? -22.972 -7.531 9.831 1.00 77.31 108 LYS A C 1
ATOM 855 O O . LYS A 1 108 ? -21.988 -8.224 10.057 1.00 77.31 108 LYS A O 1
ATOM 860 N N . LYS A 1 109 ? -23.617 -6.860 10.793 1.00 68.62 109 LYS A N 1
ATOM 861 C CA . LYS A 1 109 ? -23.177 -6.801 12.202 1.00 68.62 109 LYS A CA 1
ATOM 862 C C . LYS A 1 109 ? -23.124 -8.164 12.904 1.00 68.62 109 LYS A C 1
ATOM 864 O O . LYS A 1 109 ? -22.374 -8.293 13.862 1.00 68.62 109 LYS A O 1
ATOM 869 N N . ASP A 1 110 ? -23.897 -9.136 12.424 1.00 70.50 110 ASP A N 1
ATOM 870 C CA . ASP A 1 110 ? -23.934 -10.507 12.955 1.00 70.50 110 ASP A CA 1
ATOM 871 C C . ASP A 1 110 ? -23.011 -11.470 12.179 1.00 70.50 110 ASP A C 1
ATOM 873 O O . ASP A 1 110 ? -22.927 -12.655 12.493 1.00 70.50 110 ASP A O 1
ATOM 877 N N . GLU A 1 111 ? -22.315 -10.967 11.158 1.00 69.38 111 GLU A N 1
ATOM 878 C CA . GLU A 1 111 ? -21.292 -11.679 10.389 1.00 69.38 111 GLU A CA 1
ATOM 879 C C . GLU A 1 111 ? -19.903 -11.117 10.757 1.00 69.38 111 GLU A C 1
ATOM 881 O O . GLU A 1 111 ? -19.785 -10.268 11.638 1.00 69.38 111 GLU A O 1
ATOM 886 N N . ALA A 1 112 ? -18.826 -11.582 10.112 1.00 70.88 112 ALA A N 1
ATOM 887 C CA . ALA A 1 112 ? -17.440 -11.156 10.369 1.00 70.88 112 ALA A CA 1
ATOM 888 C C . ALA A 1 112 ? -17.137 -9.691 9.950 1.00 70.88 112 ALA A C 1
ATOM 890 O O . ALA A 1 112 ? -16.085 -9.403 9.379 1.00 70.88 112 ALA A O 1
ATOM 891 N N . GLY A 1 113 ? -18.070 -8.767 10.180 1.00 74.12 113 GLY A N 1
ATOM 892 C CA . GLY A 1 113 ? -17.971 -7.363 9.817 1.00 74.12 113 GLY A CA 1
ATOM 893 C C . GLY A 1 113 ? -17.111 -6.549 10.779 1.00 74.12 113 GLY A C 1
ATOM 894 O O . GLY A 1 113 ? -17.162 -6.699 12.001 1.00 74.12 113 GLY A O 1
ATOM 895 N N . ILE A 1 114 ? -16.325 -5.625 10.228 1.00 77.44 114 ILE A N 1
ATOM 896 C CA . ILE A 1 114 ? -15.535 -4.681 11.020 1.00 77.44 114 ILE A CA 1
ATOM 897 C C . ILE A 1 114 ? -16.467 -3.581 11.534 1.00 77.44 114 ILE A C 1
ATOM 899 O O . ILE A 1 114 ? -16.867 -2.675 10.804 1.00 77.44 114 ILE A O 1
ATOM 903 N N . VAL A 1 115 ? -16.778 -3.613 12.830 1.00 79.88 115 VAL A N 1
ATOM 904 C CA . VAL A 1 115 ? -17.569 -2.554 13.468 1.00 79.88 115 VAL A CA 1
ATOM 905 C C . VAL A 1 115 ? -16.671 -1.367 13.834 1.00 79.88 115 VAL A C 1
ATOM 907 O O . VAL A 1 115 ? -16.180 -1.273 14.968 1.00 79.88 115 VAL A O 1
ATOM 910 N N . LEU A 1 116 ? -16.510 -0.434 12.889 1.00 80.19 116 LEU A N 1
ATOM 911 C CA . LEU A 1 116 ? -15.853 0.870 13.070 1.00 80.19 116 LEU A CA 1
ATOM 912 C C . LEU A 1 116 ? -16.691 1.801 13.969 1.00 80.19 116 LEU A C 1
ATOM 914 O O . LEU A 1 116 ? -17.312 2.750 13.504 1.00 80.19 116 LEU A O 1
ATOM 918 N N . ALA A 1 117 ? -16.769 1.498 15.264 1.00 73.88 117 ALA A N 1
ATOM 919 C CA . ALA A 1 117 ? -17.531 2.322 16.207 1.00 73.88 117 ALA A CA 1
ATOM 920 C C . ALA A 1 117 ? -16.719 3.490 16.776 1.00 73.88 117 ALA A C 1
ATOM 922 O O . ALA A 1 117 ? -17.302 4.495 17.166 1.00 73.88 117 ALA A O 1
ATOM 923 N N . ASP A 1 118 ? -15.392 3.356 16.832 1.00 86.38 118 ASP A N 1
ATOM 924 C CA . ASP A 1 118 ? -14.532 4.314 17.516 1.00 86.38 118 ASP A CA 1
ATOM 925 C C . ASP A 1 118 ? -13.535 4.971 16.547 1.00 86.38 118 ASP A C 1
ATOM 927 O O . ASP A 1 118 ? -13.109 4.397 15.541 1.00 86.38 118 ASP A O 1
ATOM 931 N N . HIS A 1 119 ? -13.139 6.201 16.883 1.00 91.06 119 HIS A N 1
ATOM 932 C CA . HIS A 1 119 ? -12.198 7.008 16.105 1.00 91.06 119 HIS A CA 1
ATOM 933 C C . HIS A 1 119 ? -10.854 6.329 15.757 1.00 91.06 119 HIS A C 1
ATOM 935 O O . HIS A 1 119 ? -10.413 6.518 14.619 1.00 91.06 119 HIS A O 1
ATOM 941 N N . PRO A 1 120 ? -10.178 5.556 16.641 1.00 92.06 120 PRO A N 1
ATOM 942 C CA . PRO A 1 120 ? -8.894 4.953 16.285 1.00 92.06 120 PRO A CA 1
ATOM 943 C C . PRO A 1 120 ? -9.013 3.920 15.155 1.00 92.06 120 PRO A C 1
ATOM 945 O O . PRO A 1 120 ? -8.180 3.927 14.252 1.00 92.06 120 PRO A O 1
ATOM 948 N N . GLU A 1 121 ? -10.048 3.076 15.135 1.00 92.50 121 GLU A N 1
ATOM 949 C CA . GLU A 1 121 ? -10.251 2.110 14.045 1.00 92.50 121 GLU A CA 1
ATOM 950 C C . GLU A 1 121 ? -10.581 2.798 12.731 1.00 92.50 121 GLU A C 1
ATOM 952 O O . GLU A 1 121 ? -10.070 2.378 11.697 1.00 92.50 121 GLU A O 1
ATOM 957 N N . ILE A 1 122 ? -11.381 3.869 12.762 1.00 93.38 122 ILE A N 1
ATOM 958 C CA . ILE A 1 122 ? -11.656 4.669 11.561 1.00 93.38 122 ILE A CA 1
ATOM 959 C C . ILE A 1 122 ? -10.343 5.232 11.006 1.00 93.38 122 ILE A C 1
ATOM 961 O O . ILE A 1 122 ? -10.091 5.136 9.807 1.00 93.38 122 ILE A O 1
ATOM 965 N N . CYS A 1 123 ? -9.474 5.762 11.872 1.00 95.25 123 CYS A N 1
ATOM 966 C CA . CYS A 1 123 ? -8.168 6.276 11.466 1.00 95.25 123 CYS A CA 1
ATOM 967 C C . CYS A 1 123 ? -7.293 5.185 10.821 1.00 95.25 123 CYS A C 1
ATOM 969 O O . CYS A 1 123 ? -6.766 5.394 9.727 1.00 95.25 123 CYS A O 1
ATOM 971 N N . MET A 1 124 ? -7.184 4.007 11.446 1.00 95.94 124 MET A N 1
ATOM 972 C CA . MET A 1 124 ? -6.406 2.886 10.899 1.00 95.94 124 MET A CA 1
ATOM 973 C C . MET A 1 124 ? -6.984 2.373 9.574 1.00 95.94 124 MET A C 1
ATOM 975 O O . MET A 1 124 ? -6.234 2.169 8.620 1.00 95.94 124 MET A O 1
ATOM 979 N N . PHE A 1 125 ? -8.311 2.247 9.477 1.00 96.19 125 PHE A N 1
ATOM 980 C CA . PHE A 1 125 ? -9.007 1.831 8.258 1.00 96.19 125 PHE A CA 1
ATOM 981 C C . PHE A 1 125 ? -8.731 2.785 7.090 1.00 96.19 125 PHE A C 1
ATOM 983 O O . PHE A 1 125 ? -8.423 2.351 5.975 1.00 96.19 125 PHE A O 1
ATOM 990 N N . VAL A 1 126 ? -8.810 4.092 7.353 1.00 96.75 126 VAL A N 1
ATOM 991 C CA . VAL A 1 126 ? -8.509 5.132 6.366 1.00 96.75 126 VAL A CA 1
ATOM 992 C C . VAL A 1 126 ? -7.041 5.052 5.943 1.00 96.75 126 VAL A C 1
ATOM 994 O O . VAL A 1 126 ? -6.763 5.045 4.745 1.00 96.75 126 VAL A O 1
ATOM 997 N N . CYS A 1 127 ? -6.107 4.900 6.888 1.00 97.19 127 CYS A N 1
ATOM 998 C CA . CYS A 1 127 ? -4.681 4.747 6.575 1.00 97.19 127 CYS A CA 1
ATOM 999 C C . CYS A 1 127 ? -4.408 3.513 5.701 1.00 97.19 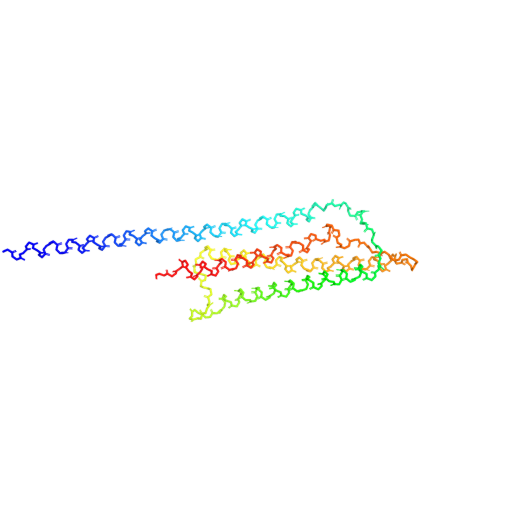127 CYS A C 1
ATOM 1001 O O . CYS A 1 127 ? -3.722 3.629 4.686 1.00 97.19 127 CYS A O 1
ATOM 1003 N N . ALA A 1 128 ? -4.973 2.352 6.048 1.00 97.75 128 ALA A N 1
ATOM 1004 C CA . ALA A 1 128 ? -4.850 1.133 5.248 1.00 97.75 128 ALA A CA 1
ATOM 1005 C C . ALA A 1 128 ? -5.403 1.326 3.830 1.00 97.75 128 ALA A C 1
ATOM 1007 O O . ALA A 1 128 ? -4.745 0.966 2.855 1.00 97.75 128 ALA A O 1
ATOM 1008 N N . SER A 1 129 ? -6.582 1.942 3.710 1.00 97.81 129 SER A N 1
ATOM 1009 C CA . SER A 1 129 ? -7.212 2.216 2.415 1.00 97.81 129 SER A CA 1
ATOM 1010 C C . SER A 1 129 ? -6.346 3.127 1.544 1.00 97.81 129 SER A C 1
ATOM 1012 O O . SER A 1 129 ? -6.140 2.829 0.368 1.00 97.81 129 SER A O 1
ATOM 1014 N N . PHE A 1 130 ? -5.786 4.199 2.114 1.00 97.88 130 PHE A N 1
ATOM 1015 C CA . PHE A 1 130 ? -4.881 5.094 1.392 1.00 97.88 130 PHE A CA 1
ATOM 1016 C C . PHE A 1 130 ? -3.600 4.391 0.944 1.00 97.88 130 PHE A C 1
ATOM 1018 O O . PHE A 1 130 ? -3.215 4.533 -0.214 1.00 97.88 130 PHE A O 1
ATOM 1025 N N . LEU A 1 131 ? -2.964 3.606 1.818 1.00 98.06 131 LEU A N 1
ATOM 1026 C CA . LEU A 1 131 ? -1.769 2.830 1.471 1.00 98.06 131 LEU A CA 1
ATOM 1027 C C . LEU A 1 131 ? -2.043 1.873 0.305 1.00 98.06 131 LEU A C 1
ATOM 1029 O O . LEU A 1 131 ? -1.308 1.868 -0.680 1.00 98.06 131 LEU A O 1
ATOM 1033 N N . LEU A 1 132 ? -3.136 1.112 0.364 1.00 98.12 132 LEU A N 1
ATOM 1034 C CA . LEU A 1 132 ? -3.491 0.184 -0.709 1.00 98.12 132 LEU A CA 1
ATOM 1035 C C . LEU A 1 132 ? -3.808 0.915 -2.025 1.00 98.12 132 LEU A C 1
ATOM 1037 O O . LEU A 1 132 ? -3.337 0.493 -3.079 1.00 98.12 132 LEU A O 1
ATOM 1041 N N . MET A 1 133 ? -4.529 2.040 -1.977 1.00 97.94 133 MET A N 1
ATOM 1042 C CA . MET A 1 133 ? -4.790 2.869 -3.162 1.00 97.94 133 MET A CA 1
ATOM 1043 C C . MET A 1 133 ? -3.503 3.440 -3.769 1.00 97.94 133 MET A C 1
ATOM 1045 O O . MET A 1 133 ? -3.343 3.423 -4.988 1.00 97.94 133 MET A O 1
ATOM 1049 N N . LEU A 1 134 ? -2.559 3.898 -2.942 1.00 97.25 134 LEU A N 1
ATOM 1050 C CA . LEU A 1 134 ? -1.251 4.365 -3.408 1.00 97.25 134 LEU A CA 1
ATOM 1051 C C . LEU A 1 134 ? -0.454 3.243 -4.083 1.00 97.25 134 LEU A C 1
ATOM 1053 O O . LEU A 1 134 ? 0.191 3.496 -5.097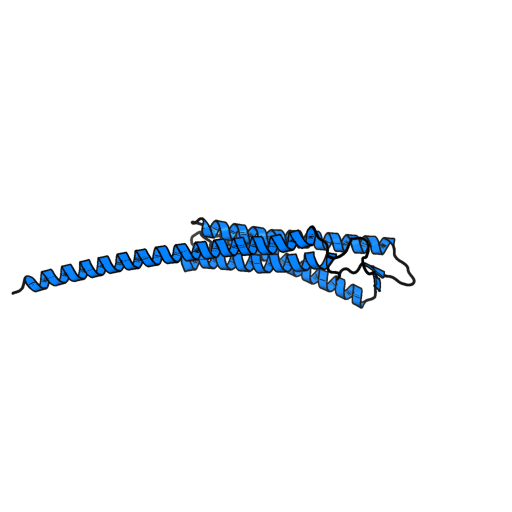 1.00 97.25 134 LEU A O 1
ATOM 1057 N N . SER A 1 135 ? -0.560 2.000 -3.601 1.00 97.88 135 SER A N 1
ATOM 1058 C CA . SER A 1 135 ? 0.022 0.838 -4.289 1.00 97.88 135 SER A CA 1
ATOM 1059 C C . SER A 1 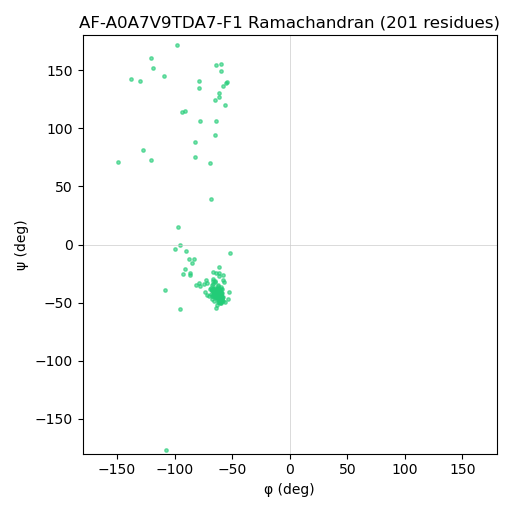135 ? -0.538 0.681 -5.712 1.00 97.88 135 SER A C 1
ATOM 1061 O O . SER A 1 135 ? 0.229 0.521 -6.664 1.00 97.88 135 SER A O 1
ATOM 1063 N N . LEU A 1 136 ? -1.861 0.813 -5.888 1.00 97.88 136 LEU A N 1
ATOM 1064 C CA . LEU A 1 136 ? -2.504 0.766 -7.210 1.00 97.88 136 LEU A CA 1
ATOM 1065 C C . LEU A 1 136 ? -2.055 1.928 -8.114 1.00 97.88 136 LEU A C 1
ATOM 1067 O O . LEU A 1 136 ? -1.799 1.725 -9.299 1.00 97.88 136 LEU A O 1
ATOM 1071 N N . ILE A 1 137 ? -1.917 3.138 -7.564 1.00 96.94 137 ILE A N 1
ATOM 1072 C CA . ILE A 1 137 ? -1.433 4.312 -8.309 1.00 96.94 137 ILE A CA 1
ATOM 1073 C C . ILE A 1 137 ? 0.022 4.111 -8.759 1.00 96.94 137 ILE A C 1
ATOM 1075 O O . ILE A 1 137 ? 0.343 4.359 -9.923 1.00 96.94 137 ILE A O 1
ATOM 1079 N N . CYS A 1 138 ? 0.893 3.607 -7.878 1.00 95.75 138 CYS A N 1
ATOM 1080 C CA . CYS A 1 138 ? 2.281 3.291 -8.219 1.00 95.75 138 CYS A CA 1
ATOM 1081 C C . CYS A 1 138 ? 2.378 2.266 -9.353 1.00 95.75 138 CYS A C 1
ATOM 1083 O O . CYS A 1 138 ? 3.228 2.429 -10.226 1.00 95.75 138 CYS A O 1
ATOM 1085 N N . HIS A 1 139 ? 1.497 1.260 -9.389 1.00 96.81 139 HIS A N 1
ATOM 1086 C CA . HIS A 1 139 ? 1.424 0.314 -10.507 1.00 96.81 139 HIS A CA 1
ATOM 1087 C C . HIS A 1 139 ? 1.132 1.019 -11.840 1.00 96.81 139 HIS A C 1
ATOM 1089 O O . HIS A 1 139 ? 1.831 0.787 -12.826 1.00 96.81 139 HIS A O 1
ATOM 1095 N N . THR A 1 140 ? 0.146 1.919 -11.868 1.00 96.75 140 THR A N 1
ATOM 1096 C CA . THR A 1 140 ? -0.204 2.679 -13.078 1.00 96.75 140 THR A CA 1
ATOM 1097 C C . THR A 1 140 ? 0.965 3.538 -13.559 1.00 96.75 140 THR A C 1
ATOM 1099 O O . THR A 1 140 ? 1.307 3.506 -14.743 1.00 96.75 140 THR A O 1
ATOM 1102 N N . PHE A 1 141 ? 1.635 4.255 -12.650 1.00 95.19 141 PHE A N 1
ATOM 1103 C CA . PHE A 1 141 ? 2.819 5.043 -13.003 1.00 95.19 141 PHE A CA 1
ATOM 1104 C C . PHE A 1 141 ? 3.990 4.174 -13.461 1.00 95.19 141 PHE A C 1
ATOM 1106 O O . PHE A 1 141 ? 4.690 4.546 -14.404 1.00 95.19 141 PHE A O 1
ATOM 1113 N N . TYR A 1 142 ? 4.184 3.007 -12.846 1.00 94.81 142 TYR A N 1
ATOM 1114 C CA . TYR A 1 142 ? 5.199 2.045 -13.264 1.00 94.81 142 TYR A CA 1
ATOM 1115 C C . TYR A 1 142 ? 4.953 1.570 -14.702 1.00 94.81 142 TYR A C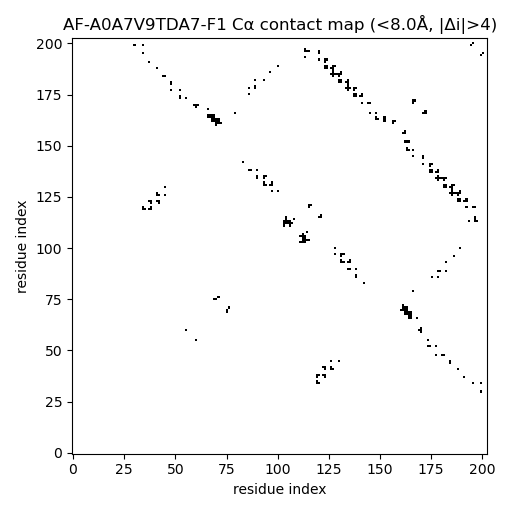 1
ATOM 1117 O O . TYR A 1 142 ? 5.852 1.665 -15.539 1.00 94.81 142 TYR A O 1
ATOM 1125 N N . LEU A 1 143 ? 3.723 1.157 -15.031 1.00 95.69 143 LEU A N 1
ATOM 1126 C CA . LEU A 1 143 ? 3.363 0.752 -16.394 1.00 95.69 143 LEU A CA 1
ATOM 1127 C C . LEU A 1 143 ? 3.531 1.887 -17.405 1.00 95.69 143 LEU A C 1
ATOM 1129 O O . LEU A 1 143 ? 4.029 1.649 -18.506 1.00 95.69 143 LEU A O 1
ATOM 1133 N N . GLN A 1 144 ? 3.157 3.115 -17.044 1.00 94.88 144 GLN A N 1
ATOM 1134 C CA . GLN A 1 144 ? 3.324 4.270 -17.924 1.00 94.88 144 GLN A CA 1
ATOM 1135 C C . GLN A 1 144 ? 4.806 4.557 -18.200 1.00 94.88 144 GLN A C 1
ATOM 1137 O O . GLN A 1 144 ? 5.179 4.784 -19.350 1.00 94.88 144 GLN A O 1
ATOM 1142 N N . LYS A 1 145 ? 5.671 4.492 -17.178 1.00 91.44 145 LYS A N 1
ATOM 1143 C CA . LYS A 1 145 ? 7.121 4.667 -17.352 1.00 91.44 145 LYS A CA 1
ATOM 1144 C C . LYS A 1 145 ? 7.725 3.564 -18.222 1.00 91.44 145 LYS A C 1
ATOM 1146 O O . LYS A 1 145 ? 8.454 3.891 -19.152 1.00 91.44 145 LYS A O 1
ATOM 1151 N N . ILE A 1 146 ? 7.376 2.296 -17.994 1.00 92.00 146 ILE A N 1
ATOM 1152 C CA . ILE A 1 146 ? 7.841 1.187 -18.843 1.00 92.00 146 ILE A CA 1
ATOM 1153 C C . ILE A 1 146 ? 7.353 1.358 -20.289 1.00 92.00 146 ILE A C 1
ATOM 1155 O O . ILE A 1 146 ? 8.144 1.237 -21.219 1.00 92.00 146 ILE A O 1
ATOM 1159 N N . THR A 1 147 ? 6.081 1.710 -20.494 1.00 92.12 147 THR A N 1
ATOM 1160 C CA . THR A 1 147 ? 5.514 1.949 -21.836 1.00 92.12 147 THR A CA 1
ATOM 1161 C C . THR A 1 147 ? 6.252 3.073 -22.564 1.00 92.12 147 THR A C 1
ATOM 1163 O O . THR A 1 147 ? 6.582 2.931 -23.740 1.00 92.12 147 THR A O 1
ATOM 1166 N N . ASN A 1 148 ? 6.573 4.165 -21.865 1.00 89.75 148 ASN A N 1
ATOM 1167 C CA . ASN A 1 148 ? 7.356 5.258 -22.436 1.00 89.75 148 ASN A CA 1
ATOM 1168 C C . ASN A 1 148 ? 8.767 4.801 -22.832 1.00 89.75 148 ASN A C 1
ATOM 1170 O O . ASN A 1 148 ? 9.229 5.162 -23.909 1.00 89.75 148 ASN A O 1
ATOM 1174 N N . VAL A 1 149 ? 9.423 3.972 -22.012 1.00 87.94 149 VAL A N 1
ATOM 1175 C CA . VAL A 1 149 ? 10.739 3.400 -22.341 1.00 87.94 149 VAL A CA 1
ATOM 1176 C C . VAL A 1 149 ? 10.675 2.526 -23.594 1.00 87.94 149 VAL A C 1
ATOM 1178 O O . VAL A 1 149 ? 11.501 2.693 -24.487 1.00 87.94 149 VAL A O 1
ATOM 1181 N N . TYR A 1 150 ? 9.671 1.652 -23.715 1.00 87.00 150 TYR A N 1
ATOM 1182 C CA . TYR A 1 150 ? 9.477 0.847 -24.928 1.00 87.00 150 TYR A CA 1
ATOM 1183 C C . TYR A 1 150 ? 9.196 1.704 -26.167 1.00 87.00 150 TYR A C 1
ATOM 1185 O O . TYR A 1 150 ? 9.705 1.406 -27.246 1.00 87.00 150 TYR A O 1
ATOM 1193 N N . SER A 1 151 ? 8.411 2.774 -26.022 1.00 86.94 151 SER A N 1
ATOM 1194 C CA . SER A 1 151 ? 8.133 3.714 -27.112 1.00 86.94 151 SER A CA 1
ATOM 1195 C C . SER A 1 151 ? 9.408 4.415 -27.593 1.00 86.94 151 SER A C 1
ATOM 1197 O O . SER A 1 151 ? 9.671 4.458 -28.794 1.00 86.94 151 SER A O 1
ATOM 1199 N N . LEU A 1 152 ? 10.242 4.895 -26.662 1.00 84.12 152 LEU A N 1
ATOM 1200 C CA . LEU A 1 152 ? 11.532 5.520 -26.972 1.00 84.12 152 LEU A CA 1
ATOM 1201 C C . LEU A 1 152 ? 12.499 4.534 -27.637 1.00 84.12 152 LEU A C 1
ATOM 1203 O O . LEU A 1 152 ? 13.106 4.867 -28.652 1.00 84.12 152 LEU A O 1
ATOM 1207 N N . ALA A 1 153 ? 12.588 3.305 -27.125 1.00 83.19 153 ALA A N 1
ATOM 1208 C CA . ALA A 1 153 ? 13.416 2.259 -27.722 1.00 83.19 153 ALA A CA 1
ATOM 1209 C C . ALA A 1 153 ? 12.964 1.898 -29.145 1.00 83.19 153 ALA A C 1
ATOM 1211 O O . ALA A 1 153 ? 13.793 1.636 -30.009 1.00 83.19 153 ALA A O 1
ATOM 1212 N N . GLY A 1 154 ? 11.655 1.935 -29.420 1.00 81.88 154 GLY A N 1
ATOM 1213 C CA . GLY A 1 154 ? 11.123 1.754 -30.772 1.00 81.88 154 GLY A CA 1
ATOM 1214 C C . GLY A 1 154 ? 11.494 2.885 -31.738 1.00 81.88 154 GLY A C 1
ATOM 1215 O O . GLY A 1 154 ? 11.657 2.631 -32.929 1.00 81.88 154 GLY A O 1
ATOM 1216 N N . GLN A 1 155 ? 11.651 4.119 -31.246 1.00 80.75 155 GLN A N 1
ATOM 1217 C CA . GLN A 1 155 ? 12.069 5.271 -32.058 1.00 80.75 155 GLN A CA 1
ATOM 1218 C C . GLN A 1 155 ? 13.576 5.280 -32.342 1.00 80.75 155 GLN A C 1
ATOM 1220 O O . GLN A 1 155 ? 13.987 5.680 -33.427 1.00 80.75 155 GLN A O 1
ATOM 1225 N N . LEU A 1 156 ? 14.385 4.836 -31.377 1.00 74.44 156 LEU A N 1
ATOM 1226 C CA . LEU A 1 156 ? 15.852 4.812 -31.442 1.00 74.44 156 LEU A CA 1
ATOM 1227 C C . LEU A 1 156 ? 16.409 3.444 -31.870 1.00 74.44 156 LEU A C 1
ATOM 1229 O O . LEU A 1 156 ? 17.587 3.166 -31.676 1.00 74.44 156 LEU A O 1
ATOM 1233 N N . TYR A 1 157 ? 15.567 2.565 -32.418 1.00 7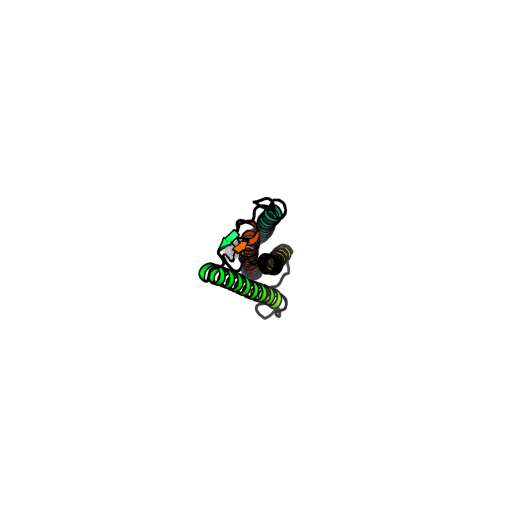5.19 157 TYR A N 1
ATOM 1234 C CA . TYR A 1 157 ? 15.938 1.185 -32.707 1.00 75.19 157 TYR A CA 1
ATOM 1235 C C . TYR A 1 157 ? 17.048 1.093 -33.766 1.00 75.19 157 TYR A C 1
ATOM 1237 O O . TYR A 1 157 ? 16.807 1.243 -34.967 1.00 75.19 157 TYR A O 1
ATOM 1245 N N . GLU A 1 158 ? 18.260 0.760 -33.325 1.00 77.69 158 GLU A N 1
ATOM 1246 C CA . GLU A 1 158 ? 19.370 0.388 -34.197 1.00 77.69 158 GLU A CA 1
ATOM 1247 C C . GLU A 1 158 ? 19.372 -1.127 -34.424 1.00 77.69 158 GLU A C 1
ATOM 1249 O O . GLU A 1 158 ? 19.587 -1.925 -33.512 1.00 77.69 158 GLU A O 1
ATOM 1254 N N . LYS A 1 159 ? 19.135 -1.546 -35.671 1.00 73.06 159 LYS A N 1
ATOM 1255 C CA . LYS A 1 159 ? 18.991 -2.966 -36.039 1.00 73.06 159 LYS A CA 1
ATOM 1256 C C . LYS A 1 159 ? 20.251 -3.801 -35.765 1.00 73.06 159 LYS A C 1
ATOM 1258 O O . LYS A 1 159 ? 20.146 -5.009 -35.575 1.00 73.06 159 LYS A O 1
ATOM 1263 N N . GLU A 1 160 ? 21.424 -3.173 -35.775 1.00 76.19 160 GLU A N 1
ATOM 1264 C CA . GLU A 1 160 ? 22.720 -3.843 -35.601 1.00 76.19 160 GLU A CA 1
ATOM 1265 C C . GLU A 1 160 ? 23.119 -4.006 -34.125 1.00 76.19 160 GLU A C 1
ATOM 1267 O O . GLU A 1 160 ? 23.846 -4.940 -33.790 1.00 76.19 160 GLU A O 1
ATOM 1272 N N . ALA A 1 161 ? 22.602 -3.152 -33.237 1.00 77.00 161 ALA A N 1
ATOM 1273 C CA . ALA A 1 161 ? 22.886 -3.174 -31.805 1.00 77.00 161 ALA A CA 1
ATOM 1274 C C . ALA A 1 161 ? 21.667 -2.670 -31.008 1.00 77.00 161 ALA A C 1
ATOM 1276 O O . ALA A 1 161 ? 21.699 -1.570 -30.458 1.00 77.00 161 ALA A O 1
ATOM 1277 N N . PRO A 1 162 ? 20.571 -3.448 -30.935 1.00 81.75 162 PRO A N 1
ATOM 1278 C CA . PRO A 1 162 ? 19.360 -2.983 -30.279 1.00 81.75 162 PRO A CA 1
ATOM 1279 C C . PRO A 1 162 ? 19.617 -2.779 -28.782 1.00 81.75 162 PRO A C 1
ATOM 1281 O O . PRO A 1 162 ? 20.027 -3.706 -28.075 1.00 81.75 162 PRO A O 1
ATOM 1284 N N . SER A 1 163 ? 19.350 -1.572 -28.294 1.00 85.00 163 SER A N 1
ATOM 1285 C CA . SER A 1 163 ? 19.435 -1.202 -26.884 1.00 85.00 163 SER A CA 1
ATOM 1286 C C . SER A 1 163 ? 18.084 -0.718 -26.359 1.00 85.00 163 SER A C 1
ATOM 1288 O O . SER A 1 163 ? 17.168 -0.383 -27.113 1.00 85.00 163 SER A O 1
ATOM 1290 N N . ILE A 1 164 ? 17.932 -0.746 -25.040 1.00 85.88 164 ILE A N 1
ATOM 1291 C CA . ILE A 1 164 ? 16.784 -0.185 -24.335 1.00 85.88 164 ILE A CA 1
ATOM 1292 C C . ILE A 1 164 ? 17.283 0.556 -23.090 1.00 85.88 164 ILE A C 1
ATOM 1294 O O . ILE A 1 164 ? 18.189 0.048 -22.419 1.00 85.88 164 ILE A O 1
ATOM 1298 N N . PRO A 1 165 ? 16.678 1.702 -22.735 1.00 85.44 165 PRO A N 1
ATOM 1299 C CA . PRO A 1 165 ? 16.973 2.365 -21.471 1.00 85.44 165 PRO A CA 1
ATOM 1300 C C . PRO A 1 165 ? 16.791 1.411 -20.275 1.00 85.44 165 PRO A C 1
ATOM 1302 O O . PRO A 1 165 ? 15.836 0.624 -20.247 1.00 85.44 165 PRO A O 1
ATOM 1305 N N . ASP A 1 166 ? 17.681 1.461 -19.275 1.00 85.12 166 ASP A N 1
ATOM 1306 C CA . ASP A 1 166 ? 17.653 0.545 -18.127 1.00 85.12 166 ASP A CA 1
ATOM 1307 C C . ASP A 1 166 ? 16.401 0.708 -17.247 1.00 85.12 166 ASP A C 1
ATOM 1309 O O . ASP A 1 166 ? 16.348 1.467 -16.277 1.00 85.12 166 ASP A O 1
ATOM 1313 N N . VAL A 1 167 ? 15.396 -0.108 -17.542 1.00 85.06 167 VAL A N 1
ATOM 1314 C CA . VAL A 1 167 ? 14.164 -0.287 -16.758 1.00 85.06 167 VAL A CA 1
ATOM 1315 C C . VAL A 1 167 ? 14.382 -0.804 -15.333 1.00 85.06 167 VAL A C 1
ATOM 1317 O O . VAL A 1 167 ? 13.495 -0.660 -14.488 1.00 85.06 167 VAL A O 1
ATOM 1320 N N . PHE A 1 168 ? 15.536 -1.413 -15.046 1.00 87.62 168 PHE A N 1
ATOM 1321 C CA . PHE A 1 168 ? 15.897 -1.877 -13.704 1.00 87.62 168 PHE A CA 1
ATOM 1322 C C . PHE A 1 168 ? 16.632 -0.800 -12.905 1.00 87.62 168 PHE A C 1
ATOM 1324 O O . PHE A 1 168 ? 16.878 -0.989 -11.710 1.00 87.62 168 PHE A O 1
ATOM 1331 N N . GLY A 1 169 ? 16.947 0.326 -13.546 1.00 86.44 169 GLY A N 1
ATOM 1332 C CA . GLY A 1 169 ? 17.571 1.468 -12.910 1.00 86.44 169 GLY A CA 1
ATOM 1333 C C . GLY A 1 169 ? 16.711 2.023 -11.769 1.00 86.44 169 GLY A C 1
ATOM 1334 O O . GLY A 1 169 ? 15.480 1.871 -11.757 1.00 86.44 169 GLY A O 1
ATOM 1335 N N . PRO A 1 170 ? 17.332 2.707 -10.793 1.00 86.31 170 PRO A N 1
ATOM 1336 C CA . PRO A 1 170 ? 16.637 3.210 -9.608 1.00 86.31 170 PRO A CA 1
ATOM 1337 C C . PRO A 1 170 ? 15.484 4.160 -9.958 1.00 86.31 170 PRO A C 1
ATOM 1339 O O . PRO A 1 170 ? 14.462 4.141 -9.279 1.00 86.31 170 PRO A O 1
ATOM 1342 N N . ASN A 1 171 ? 15.596 4.903 -11.065 1.00 84.06 171 ASN A N 1
ATOM 1343 C CA . ASN A 1 171 ? 14.582 5.846 -11.549 1.00 84.06 171 ASN A CA 1
ATOM 1344 C C . ASN A 1 171 ? 13.249 5.195 -11.947 1.00 84.06 171 ASN A C 1
ATOM 1346 O O . ASN A 1 171 ? 12.223 5.866 -11.940 1.00 84.06 171 ASN A O 1
ATOM 1350 N N . ILE A 1 172 ? 13.233 3.914 -12.311 1.00 87.75 172 ILE A N 1
ATOM 1351 C CA . ILE A 1 172 ? 11.993 3.194 -12.644 1.00 87.75 172 ILE A CA 1
ATOM 1352 C C . ILE A 1 172 ? 11.662 2.196 -11.537 1.00 87.75 172 ILE A C 1
ATOM 1354 O O . ILE A 1 172 ? 10.505 2.061 -11.132 1.00 87.75 172 ILE A O 1
ATOM 1358 N N . ASN A 1 173 ? 12.684 1.539 -10.986 1.00 90.62 173 ASN A N 1
ATOM 1359 C CA . ASN A 1 173 ? 12.508 0.529 -9.955 1.00 90.62 173 ASN A CA 1
ATOM 1360 C C . ASN A 1 173 ? 11.967 1.110 -8.634 1.00 90.62 173 ASN A C 1
ATOM 1362 O O . ASN A 1 173 ? 11.308 0.371 -7.902 1.00 90.62 173 ASN A O 1
ATOM 1366 N N . TYR A 1 174 ? 12.149 2.406 -8.332 1.00 91.25 174 TYR A N 1
ATOM 1367 C CA . TYR A 1 174 ? 11.551 2.999 -7.127 1.00 91.25 174 TYR A CA 1
ATOM 1368 C C . TYR A 1 174 ? 10.019 2.893 -7.125 1.00 91.25 174 TYR A C 1
ATOM 1370 O O . TYR A 1 174 ? 9.449 2.618 -6.077 1.00 91.25 174 TYR A O 1
ATOM 1378 N N . LEU A 1 175 ? 9.346 3.030 -8.277 1.00 93.56 175 LEU A N 1
ATOM 1379 C CA . LEU A 1 175 ? 7.882 2.918 -8.364 1.00 93.56 175 LEU A CA 1
ATOM 1380 C C . LEU A 1 175 ? 7.411 1.510 -7.991 1.00 93.56 175 LEU A C 1
ATOM 1382 O O . LEU A 1 175 ? 6.439 1.353 -7.252 1.00 93.56 175 LEU A O 1
ATOM 1386 N N . PHE A 1 176 ? 8.140 0.493 -8.453 1.00 94.69 176 PHE A N 1
ATOM 1387 C CA . PHE A 1 176 ? 7.895 -0.900 -8.090 1.00 94.69 176 PHE A CA 1
ATOM 1388 C C . PHE A 1 176 ? 8.149 -1.145 -6.595 1.00 94.69 176 PHE A C 1
ATOM 1390 O O . PHE A 1 176 ? 7.330 -1.751 -5.907 1.00 94.69 176 PHE A O 1
ATOM 1397 N N . VAL A 1 177 ? 9.258 -0.632 -6.055 1.00 94.81 177 VAL A N 1
ATOM 1398 C CA . VAL A 1 177 ? 9.587 -0.762 -4.626 1.00 94.81 177 VAL A CA 1
ATOM 1399 C C . VAL A 1 177 ? 8.551 -0.048 -3.750 1.00 94.81 177 VAL A C 1
ATOM 1401 O O . VAL A 1 177 ? 8.100 -0.611 -2.751 1.00 94.81 177 VAL A O 1
ATOM 1404 N N . SER A 1 178 ? 8.113 1.151 -4.136 1.00 95.06 178 SER A N 1
ATOM 1405 C CA . SER A 1 178 ? 7.030 1.878 -3.472 1.00 95.06 178 SER A CA 1
ATOM 1406 C C . SER A 1 178 ? 5.714 1.104 -3.531 1.00 95.06 178 SER A C 1
ATOM 1408 O O . SER A 1 178 ? 5.061 0.979 -2.498 1.00 95.06 178 SER A O 1
ATOM 1410 N N . GLN A 1 179 ? 5.353 0.513 -4.679 1.00 97.19 179 GLN A N 1
ATOM 1411 C CA . GLN A 1 179 ? 4.175 -0.358 -4.802 1.00 97.19 179 GLN A CA 1
ATOM 1412 C C . GLN A 1 179 ? 4.204 -1.487 -3.758 1.00 97.19 179 GLN A C 1
ATOM 1414 O O . GLN A 1 179 ? 3.199 -1.702 -3.072 1.00 97.19 179 GLN A O 1
ATOM 1419 N N . CYS A 1 180 ? 5.346 -2.170 -3.606 1.00 97.19 180 CYS A N 1
ATOM 1420 C CA . CYS A 1 180 ? 5.538 -3.227 -2.609 1.00 97.19 180 CYS A CA 1
ATOM 1421 C C . CYS A 1 180 ? 5.363 -2.711 -1.177 1.00 97.19 180 CYS A C 1
ATOM 1423 O O . CYS A 1 180 ? 4.607 -3.298 -0.401 1.00 97.19 180 CYS A O 1
ATOM 1425 N N . TRP A 1 181 ? 6.032 -1.610 -0.821 1.00 97.69 181 TRP A N 1
ATOM 1426 C CA . TRP A 1 181 ? 5.946 -1.043 0.526 1.00 97.69 181 TRP A CA 1
ATOM 1427 C C . TRP A 1 181 ? 4.531 -0.595 0.874 1.00 97.69 181 TRP A C 1
ATOM 1429 O O . TRP A 1 181 ? 4.048 -0.908 1.962 1.00 97.69 181 TRP A O 1
ATOM 1439 N N . PHE A 1 182 ? 3.847 0.080 -0.049 1.00 98.19 182 PHE A N 1
ATOM 1440 C CA . PHE A 1 182 ? 2.454 0.486 0.114 1.00 98.19 182 PHE A CA 1
ATOM 1441 C C . PHE A 1 182 ? 1.516 -0.714 0.291 1.00 98.19 182 PHE A C 1
ATOM 1443 O O . PHE A 1 182 ? 0.660 -0.688 1.172 1.00 98.19 182 PHE A O 1
ATOM 1450 N N . LEU A 1 183 ? 1.711 -1.794 -0.474 1.00 98.19 183 LEU A N 1
ATOM 1451 C CA . LEU A 1 183 ? 0.913 -3.013 -0.328 1.00 98.19 183 LEU A CA 1
ATOM 1452 C C . LEU A 1 183 ? 1.133 -3.674 1.038 1.00 98.19 183 LEU A C 1
ATOM 1454 O O . LEU A 1 183 ? 0.175 -3.902 1.773 1.00 98.19 183 LEU A O 1
ATOM 1458 N N . VAL A 1 184 ? 2.387 -3.971 1.388 1.00 98.12 184 VAL A N 1
ATOM 1459 C CA . VAL A 1 184 ? 2.723 -4.700 2.622 1.00 98.12 184 VAL A CA 1
ATOM 1460 C C . VAL A 1 184 ? 2.299 -3.908 3.857 1.00 98.12 184 VAL A C 1
ATOM 1462 O O . VAL A 1 184 ? 1.680 -4.465 4.767 1.00 98.12 184 VAL A O 1
ATOM 1465 N N . SER A 1 185 ? 2.580 -2.603 3.886 1.00 97.56 185 SER A N 1
ATOM 1466 C CA . SER A 1 185 ? 2.147 -1.735 4.986 1.00 97.56 185 SER A CA 1
ATOM 1467 C C . SER A 1 185 ? 0.625 -1.600 5.039 1.00 97.56 185 SER A C 1
ATOM 1469 O O . SER A 1 185 ? 0.053 -1.729 6.119 1.00 97.56 185 SER A O 1
ATOM 1471 N N . GLY A 1 186 ? -0.045 -1.430 3.895 1.00 98.00 186 GLY A N 1
ATOM 1472 C CA . GLY A 1 186 ? -1.503 -1.345 3.814 1.00 98.00 186 GLY A CA 1
ATOM 1473 C C . GLY A 1 186 ? -2.198 -2.598 4.344 1.00 98.00 186 GLY A C 1
ATOM 1474 O O . GLY A 1 186 ? -3.083 -2.492 5.192 1.00 98.00 186 GLY A O 1
ATOM 1475 N N . VAL A 1 187 ? -1.751 -3.787 3.924 1.00 97.94 187 VAL A N 1
ATOM 1476 C CA . VAL A 1 187 ? -2.261 -5.074 4.434 1.00 97.94 187 VAL A CA 1
ATOM 1477 C C . VAL A 1 187 ? -1.990 -5.217 5.931 1.00 97.94 187 VAL A C 1
ATOM 1479 O O . VAL A 1 187 ? -2.878 -5.614 6.682 1.00 97.94 187 VAL A O 1
ATOM 1482 N N . THR A 1 188 ? -0.794 -4.850 6.393 1.00 97.69 188 THR A N 1
ATOM 1483 C CA . THR A 1 188 ? -0.446 -4.923 7.821 1.00 97.69 188 THR A CA 1
ATOM 1484 C C . THR A 1 188 ? -1.352 -4.020 8.662 1.00 97.69 188 THR A C 1
ATOM 1486 O O . THR A 1 188 ? -1.910 -4.472 9.661 1.00 97.69 188 THR A O 1
ATOM 1489 N N . VAL A 1 189 ? -1.568 -2.768 8.245 1.00 97.25 189 VAL A N 1
ATOM 1490 C CA . VAL A 1 189 ? -2.472 -1.834 8.937 1.00 97.25 189 VAL A CA 1
ATOM 1491 C C . VAL A 1 189 ? -3.922 -2.327 8.878 1.00 97.25 189 VAL A C 1
ATOM 1493 O O . VAL A 1 189 ? -4.635 -2.234 9.878 1.00 97.25 189 VAL A O 1
ATOM 1496 N N . ALA A 1 190 ? -4.364 -2.914 7.763 1.00 96.31 190 ALA A N 1
ATOM 1497 C CA . ALA A 1 190 ? -5.691 -3.521 7.653 1.00 96.31 190 ALA A CA 1
ATOM 1498 C C . ALA A 1 190 ? -5.884 -4.670 8.660 1.00 96.31 190 ALA A C 1
ATOM 1500 O O . ALA A 1 190 ? -6.894 -4.713 9.365 1.00 96.31 190 ALA A O 1
ATOM 1501 N N . LEU A 1 191 ? -4.894 -5.559 8.796 1.00 95.00 191 LEU A N 1
ATOM 1502 C CA . LEU A 1 191 ? -4.921 -6.645 9.781 1.00 95.00 191 LEU A CA 1
ATOM 1503 C C . LEU A 1 191 ? -4.924 -6.115 11.219 1.00 95.00 191 LEU A C 1
ATOM 1505 O O . LEU A 1 191 ? -5.701 -6.593 12.045 1.00 95.00 191 LEU A O 1
ATOM 1509 N N . LEU A 1 192 ? -4.113 -5.097 11.522 1.00 94.00 192 LEU A N 1
ATOM 1510 C CA . LEU A 1 192 ? -4.124 -4.442 12.835 1.00 94.00 192 LEU A CA 1
ATOM 1511 C C . LEU A 1 192 ? -5.473 -3.781 13.128 1.00 94.00 192 LEU A C 1
ATOM 1513 O O . LEU A 1 192 ? -5.966 -3.877 14.251 1.00 94.00 192 LEU A O 1
ATOM 1517 N N . THR A 1 193 ? -6.103 -3.177 12.118 1.00 93.62 193 THR A N 1
ATOM 1518 C CA . THR A 1 193 ? -7.457 -2.615 12.226 1.00 93.62 193 THR A CA 1
ATOM 1519 C C . THR A 1 193 ? -8.459 -3.708 12.584 1.00 93.62 193 THR A C 1
ATOM 1521 O O . THR A 1 193 ? -9.240 -3.542 13.520 1.00 93.62 193 THR A O 1
ATOM 1524 N N . PHE A 1 194 ? -8.405 -4.849 11.891 1.00 91.56 194 PHE A N 1
ATOM 1525 C CA . PHE A 1 194 ? -9.275 -5.993 12.156 1.00 91.56 194 PHE A CA 1
ATOM 1526 C C . PHE A 1 194 ? -9.080 -6.549 13.575 1.00 91.56 194 PHE A C 1
ATOM 1528 O O . PHE A 1 194 ? -10.061 -6.748 14.297 1.00 91.56 194 PHE A O 1
ATOM 1535 N N . ILE A 1 195 ? -7.826 -6.744 13.999 1.00 90.62 195 ILE A N 1
ATOM 1536 C CA . ILE A 1 195 ? -7.479 -7.224 15.345 1.00 90.62 195 ILE A CA 1
ATOM 1537 C C . ILE A 1 195 ? -7.940 -6.223 16.408 1.00 90.62 195 ILE A C 1
ATOM 1539 O O . ILE A 1 195 ? -8.529 -6.634 17.407 1.00 90.62 195 ILE A O 1
ATOM 1543 N N . SER A 1 196 ? -7.726 -4.921 16.198 1.00 89.25 196 SER A N 1
ATOM 1544 C CA . SER A 1 196 ? -8.189 -3.879 17.121 1.00 89.25 196 SER A CA 1
ATOM 1545 C C . SER A 1 196 ? -9.710 -3.888 17.253 1.00 89.25 196 SER A C 1
ATOM 1547 O O . SER A 1 196 ? -10.236 -3.881 18.367 1.00 89.25 196 SER A O 1
ATOM 1549 N N . ALA A 1 197 ? -10.422 -3.986 16.129 1.00 87.75 197 ALA A N 1
ATOM 1550 C CA . ALA A 1 197 ? -11.879 -3.977 16.104 1.00 87.75 197 ALA A CA 1
ATOM 1551 C C . ALA A 1 197 ? -12.510 -5.214 16.769 1.00 87.75 197 ALA A C 1
ATOM 1553 O O . ALA A 1 197 ? -13.566 -5.077 17.386 1.00 87.75 197 ALA A O 1
ATOM 1554 N N . HIS A 1 198 ? -11.876 -6.391 16.677 1.00 85.44 198 HIS A N 1
ATOM 1555 C CA . HIS A 1 198 ? -12.410 -7.643 17.230 1.00 85.44 198 HIS A CA 1
ATOM 1556 C C . HIS A 1 198 ? -11.862 -7.967 18.626 1.00 85.44 198 HIS A C 1
ATOM 1558 O O . HIS A 1 198 ? -12.626 -8.122 19.572 1.00 85.44 198 HIS A O 1
ATOM 1564 N N . LYS A 1 199 ? -10.536 -8.042 18.797 1.00 82.50 199 LYS A N 1
ATOM 1565 C CA . LYS A 1 199 ? -9.913 -8.544 20.036 1.00 82.50 199 LYS A CA 1
ATOM 1566 C C . LYS A 1 199 ? -9.843 -7.509 21.153 1.00 82.50 199 LYS A C 1
ATOM 1568 O O . LYS A 1 199 ? -9.946 -7.867 22.321 1.00 82.50 199 LYS A O 1
ATOM 1573 N N . LEU A 1 200 ? -9.636 -6.231 20.825 1.00 74.19 200 LEU A N 1
ATOM 1574 C CA . LEU A 1 200 ? -9.509 -5.183 21.850 1.00 74.19 200 LEU A CA 1
ATOM 1575 C C . LEU A 1 200 ? -10.866 -4.626 22.299 1.00 74.19 200 LEU A C 1
ATOM 1577 O O . LEU A 1 200 ? -10.944 -3.998 23.359 1.00 74.19 200 LEU A O 1
ATOM 1581 N N . LYS A 1 201 ? -11.923 -4.886 21.522 1.00 67.06 201 LYS A N 1
ATOM 1582 C CA . LYS A 1 201 ? -13.282 -4.398 21.769 1.00 67.06 201 LYS A CA 1
ATOM 1583 C C . LYS A 1 201 ? -14.157 -5.362 22.579 1.00 67.06 201 LYS A C 1
ATOM 1585 O O . LYS A 1 201 ? -15.085 -4.890 23.232 1.00 67.06 201 LYS A O 1
ATOM 1590 N N . GLU A 1 202 ? -13.880 -6.668 22.562 1.00 59.09 202 GLU A N 1
ATOM 1591 C CA . GLU A 1 202 ? -14.671 -7.674 23.293 1.00 59.09 202 GLU A CA 1
ATOM 1592 C C . GLU A 1 202 ? -14.750 -7.354 24.797 1.00 59.09 202 GLU A C 1
ATOM 1594 O O . GLU A 1 202 ? -13.725 -7.233 25.468 1.00 59.09 202 GLU A O 1
ATOM 1599 N N . LYS A 1 203 ? -15.977 -7.171 25.304 1.00 51.88 203 LYS A N 1
ATOM 1600 C CA . LYS A 1 203 ? -16.295 -6.926 26.720 1.00 51.88 203 LYS A CA 1
ATOM 1601 C C . LYS A 1 203 ? -16.173 -8.194 27.552 1.00 51.88 203 LYS A C 1
ATOM 1603 O O . LYS A 1 203 ? -16.657 -9.239 27.076 1.00 51.88 203 LYS A O 1
#

Foldseek 3Di:
DPPPVVVVVVVVVVVVVVVVVVVVVVLLVVLVVVLQVLLVVLVVLLVVLVVLLVCCVVDPPDDPPDQDKDFPDPVLVVVVVVLLVVLVVLLVLLVVLLCVLVVLCPDDPVDNHQPPPDDSLVSLSVSLNVLSVLLNVLSVVLVVVVVVQVVVQVVVQDPVTRITGPCVDSSNVSSVVSSVSSSVSSSVSSVVSSCSRPVSPDD

Secondary structure (DSSP, 8-state):
--HHHHHHHHHHHHHHHHHHHHHHHHHHHHHHHHHHHHHHHHHHHHHHHHHHHHHHHHS-SS-TT---EEE--HHHHHHHHHHHHHHHHHHHHHHHHHHHHHHHHHS-TTTT-----SHHHHHHHHHHHHHHHHHHHHHHHHHHHHHHHHHHHHHS--TTS-EEE-TTSHHHHHHHHHHHHHHHHHHHHHHHHHHHHHHTT--

Solvent-accessible surface area (backbone atoms only — not comparable to full-atom values): 10799 Å² total; per-residue (Å²): 130,76,68,63,64,57,56,54,52,54,53,52,51,53,52,50,52,53,53,51,52,54,52,51,55,54,52,55,55,52,45,56,49,53,46,45,50,53,23,51,50,37,52,50,51,50,51,51,56,49,50,53,48,49,47,51,66,76,52,51,90,55,69,93,86,69,65,61,70,36,70,64,45,74,66,53,50,52,51,50,52,52,52,52,52,51,51,49,52,52,43,52,52,33,52,51,48,52,52,49,57,52,47,29,52,70,38,52,89,93,48,93,29,53,67,73,81,48,70,41,44,47,50,17,45,51,46,16,52,50,28,29,52,49,17,50,51,26,46,54,52,36,52,50,54,53,50,51,46,55,53,52,28,66,74,68,59,38,92,91,66,42,48,31,60,45,67,80,36,68,81,45,38,48,35,56,53,44,22,50,51,24,33,56,50,12,53,51,31,41,51,51,29,49,47,47,51,52,70,65,60,65,127

Nearest PDB structures (foldseek):
  7ung-assembly1_B1  TM=4.026E-01  e=2.540E+00  Homo sapiens
  8otz-assembly1_DW  TM=2.853E-01  e=1.653E+00  Bos taurus
  8j07-assembly1_8P  TM=3.135E-01  e=3.902E+00  Homo sapiens
  8snb-assembly1_1G  TM=3.497E-01  e=4.118E+00  Strongylocentrotus purpuratus